Protein AF-A0A1H5H3Y5-F1 (afdb_monomer_lite)

Structure (mmCIF, N/CA/C/O backbone):
data_AF-A0A1H5H3Y5-F1
#
_entry.id   AF-A0A1H5H3Y5-F1
#
loop_
_atom_site.group_PDB
_atom_site.id
_atom_site.type_symbol
_atom_site.label_atom_id
_atom_site.label_alt_id
_atom_site.label_comp_id
_atom_site.label_asym_id
_atom_site.label_entity_id
_atom_site.label_seq_id
_atom_site.pdbx_PDB_ins_code
_atom_site.Cartn_x
_atom_site.Cartn_y
_atom_site.Cartn_z
_atom_site.occupancy
_atom_site.B_iso_or_equiv
_atom_site.auth_seq_id
_atom_site.auth_comp_id
_atom_site.auth_asym_id
_atom_site.auth_atom_id
_atom_site.pdbx_PDB_model_num
ATOM 1 N N . MET A 1 1 ? 12.126 -18.717 4.348 1.00 56.03 1 MET A N 1
ATOM 2 C CA . MET A 1 1 ? 11.174 -18.858 3.222 1.00 56.03 1 MET A CA 1
ATOM 3 C C . MET A 1 1 ? 10.920 -17.464 2.684 1.00 56.03 1 MET A C 1
ATOM 5 O O . MET A 1 1 ? 10.926 -16.547 3.489 1.00 56.03 1 MET A O 1
ATOM 9 N N . ALA A 1 2 ? 10.797 -17.280 1.370 1.00 73.50 2 ALA A N 1
ATOM 10 C CA . ALA A 1 2 ? 10.371 -15.982 0.851 1.00 73.50 2 ALA A CA 1
ATOM 11 C C . ALA A 1 2 ? 8.904 -15.765 1.233 1.00 73.50 2 ALA A C 1
ATOM 13 O O . ALA A 1 2 ? 8.105 -16.692 1.103 1.00 73.50 2 ALA A O 1
ATOM 14 N N . ASP A 1 3 ? 8.577 -14.573 1.708 1.00 90.88 3 ASP A N 1
ATOM 15 C CA . ASP A 1 3 ? 7.229 -14.171 2.087 1.00 90.88 3 ASP A CA 1
ATOM 16 C C . ASP A 1 3 ? 6.924 -12.770 1.537 1.00 90.88 3 ASP A C 1
ATOM 18 O O . ASP A 1 3 ? 7.759 -12.134 0.883 1.00 90.88 3 ASP A O 1
ATOM 22 N N . MET A 1 4 ? 5.707 -12.287 1.784 1.00 94.44 4 MET A N 1
ATOM 23 C CA . MET A 1 4 ? 5.282 -10.970 1.314 1.00 94.44 4 MET A CA 1
ATOM 24 C C . MET A 1 4 ? 6.107 -9.829 1.939 1.00 94.44 4 MET A C 1
ATOM 26 O O . MET A 1 4 ? 6.240 -8.773 1.325 1.00 94.44 4 MET A O 1
ATOM 30 N N . GLY A 1 5 ? 6.706 -10.042 3.117 1.00 94.56 5 GLY A N 1
ATOM 31 C CA . GLY A 1 5 ? 7.616 -9.090 3.757 1.00 94.56 5 GLY A CA 1
ATOM 32 C C . GLY A 1 5 ? 8.880 -8.876 2.928 1.00 94.56 5 GLY A C 1
ATOM 33 O O . GLY A 1 5 ? 9.196 -7.744 2.574 1.00 94.56 5 GLY A O 1
ATOM 34 N N . ALA A 1 6 ? 9.521 -9.962 2.491 1.00 96.44 6 ALA A N 1
ATOM 35 C CA . ALA A 1 6 ? 10.694 -9.881 1.621 1.00 96.44 6 ALA A CA 1
ATOM 36 C C . ALA A 1 6 ? 10.403 -9.132 0.306 1.00 96.44 6 ALA A C 1
ATOM 38 O O . ALA A 1 6 ? 11.254 -8.393 -0.194 1.00 96.44 6 ALA A O 1
ATOM 39 N N . PHE A 1 7 ? 9.202 -9.301 -0.263 1.00 97.56 7 PHE A N 1
ATOM 40 C CA . PHE A 1 7 ? 8.787 -8.546 -1.449 1.00 97.56 7 PHE A CA 1
ATOM 41 C C . PHE A 1 7 ? 8.637 -7.046 -1.154 1.00 97.56 7 PHE A C 1
ATOM 43 O O . PHE A 1 7 ? 9.149 -6.231 -1.924 1.00 97.56 7 PHE A O 1
ATOM 50 N N . ARG A 1 8 ? 8.005 -6.671 -0.032 1.00 97.12 8 ARG A N 1
ATOM 51 C CA . ARG A 1 8 ? 7.890 -5.265 0.406 1.00 97.12 8 ARG A CA 1
ATOM 52 C C . ARG A 1 8 ? 9.266 -4.616 0.571 1.00 97.12 8 ARG A C 1
ATOM 54 O O . ARG A 1 8 ? 9.483 -3.515 0.062 1.00 97.12 8 ARG A O 1
ATOM 61 N N . ASP A 1 9 ? 10.204 -5.310 1.208 1.00 96.88 9 ASP A N 1
ATOM 62 C CA . ASP A 1 9 ? 11.567 -4.815 1.426 1.00 96.88 9 ASP A CA 1
ATOM 63 C C . ASP A 1 9 ? 12.312 -4.607 0.104 1.00 96.88 9 ASP A C 1
ATOM 65 O O . ASP A 1 9 ? 12.922 -3.558 -0.115 1.00 96.88 9 ASP A O 1
ATOM 69 N N . ALA A 1 10 ? 12.211 -5.568 -0.820 1.00 97.88 10 ALA A N 1
ATOM 70 C CA . ALA A 1 10 ? 12.832 -5.472 -2.138 1.00 97.88 10 ALA A CA 1
ATOM 71 C C . ALA A 1 10 ? 12.275 -4.299 -2.960 1.00 97.88 10 ALA A C 1
ATOM 73 O O . ALA A 1 10 ? 13.039 -3.558 -3.579 1.00 97.88 10 ALA A O 1
ATOM 74 N N . VAL A 1 11 ? 10.955 -4.092 -2.943 1.00 97.81 11 VAL A N 1
ATOM 75 C CA . VAL A 1 11 ? 10.318 -2.949 -3.615 1.00 97.81 11 VAL A CA 1
ATOM 76 C C . VAL A 1 11 ? 10.739 -1.627 -2.970 1.00 97.81 11 VAL A C 1
ATOM 78 O O . VAL A 1 11 ? 11.021 -0.665 -3.683 1.00 97.81 11 VAL A O 1
ATOM 81 N N . THR A 1 12 ? 10.828 -1.574 -1.641 1.00 96.94 12 THR A N 1
ATOM 82 C CA . THR A 1 12 ? 11.257 -0.374 -0.906 1.00 96.94 12 THR A CA 1
ATOM 83 C C . THR A 1 12 ? 12.709 -0.019 -1.232 1.00 96.94 12 THR A C 1
ATOM 85 O O . THR A 1 12 ? 13.018 1.138 -1.523 1.00 96.94 12 THR A O 1
ATOM 88 N N . ALA A 1 13 ? 13.598 -1.015 -1.276 1.00 97.12 13 ALA A N 1
ATOM 89 C CA . ALA A 1 13 ? 14.983 -0.835 -1.701 1.00 97.12 13 ALA A CA 1
ATOM 90 C C . ALA A 1 13 ? 15.074 -0.357 -3.158 1.00 97.12 13 ALA A C 1
ATOM 92 O O . ALA A 1 13 ? 15.837 0.562 -3.459 1.00 97.12 13 ALA A O 1
ATOM 93 N N . TRP A 1 14 ? 14.258 -0.917 -4.057 1.00 97.62 14 TRP A N 1
ATOM 94 C CA . TRP A 1 14 ? 14.191 -0.473 -5.449 1.00 97.62 14 TRP A CA 1
ATOM 95 C C . TRP A 1 14 ? 13.708 0.980 -5.566 1.00 97.62 14 TRP A C 1
ATOM 97 O O . TRP A 1 14 ? 14.317 1.786 -6.270 1.00 97.62 14 TRP A O 1
ATOM 107 N N . ALA A 1 15 ? 12.678 1.367 -4.809 1.00 95.81 15 ALA A N 1
ATOM 108 C CA . ALA A 1 15 ? 12.193 2.746 -4.751 1.00 95.81 15 ALA A CA 1
ATOM 109 C C . ALA A 1 15 ? 13.241 3.733 -4.199 1.00 95.81 15 ALA A C 1
ATOM 111 O O . ALA A 1 15 ? 13.239 4.911 -4.575 1.00 95.81 15 ALA A O 1
ATOM 112 N N . ALA A 1 16 ? 14.163 3.260 -3.359 1.00 95.69 16 ALA A N 1
ATOM 113 C CA . ALA A 1 16 ? 15.308 4.023 -2.865 1.00 95.69 16 ALA A CA 1
ATOM 114 C C . ALA A 1 16 ? 16.497 4.087 -3.853 1.00 95.69 16 ALA A C 1
ATOM 116 O O . ALA A 1 16 ? 17.520 4.686 -3.531 1.00 95.69 16 ALA A O 1
ATOM 117 N N . GLY A 1 17 ? 16.370 3.511 -5.056 1.00 96.00 17 GLY A N 1
ATOM 118 C CA . GLY A 1 17 ? 17.409 3.503 -6.092 1.00 96.00 17 GLY A CA 1
ATOM 119 C C . GLY A 1 17 ? 18.240 2.217 -6.158 1.00 96.00 17 GLY A C 1
ATOM 120 O O . GLY A 1 17 ? 19.217 2.168 -6.902 1.00 96.00 17 GLY A O 1
ATOM 121 N N . GLY A 1 18 ? 17.872 1.186 -5.393 1.00 96.00 18 GLY A N 1
ATOM 122 C CA . GLY A 1 18 ? 18.462 -0.149 -5.483 1.00 96.00 18 GLY A CA 1
ATOM 123 C C . GLY A 1 18 ? 18.037 -0.930 -6.740 1.00 96.00 18 GLY A C 1
ATOM 124 O O . GLY A 1 18 ? 17.254 -0.429 -7.550 1.00 96.00 18 GLY A O 1
ATOM 125 N N . PRO A 1 19 ? 18.536 -2.167 -6.917 1.00 95.69 19 PRO A N 1
ATOM 126 C CA . PRO A 1 19 ? 18.175 -3.021 -8.050 1.00 95.69 19 PRO A CA 1
ATOM 127 C C . PRO A 1 19 ? 16.712 -3.485 -7.976 1.00 95.69 19 PRO A C 1
ATOM 129 O O . PRO A 1 19 ? 16.183 -3.736 -6.892 1.00 95.69 19 PRO A O 1
ATOM 132 N N . GLY A 1 20 ? 16.067 -3.630 -9.135 1.00 95.81 20 GLY A N 1
ATOM 133 C CA . GLY A 1 20 ? 14.668 -4.066 -9.241 1.00 95.81 20 GLY A CA 1
ATOM 134 C C . GLY A 1 20 ? 14.496 -5.576 -9.418 1.00 95.81 20 GLY A C 1
ATOM 135 O O . GLY A 1 20 ? 13.403 -6.106 -9.224 1.00 95.81 20 GLY A O 1
ATOM 136 N N . GLU A 1 21 ? 15.568 -6.282 -9.776 1.00 97.75 21 GLU A N 1
ATOM 137 C CA . GLU A 1 21 ? 15.599 -7.725 -10.013 1.00 97.75 21 GLU A CA 1
ATOM 138 C C . GLU A 1 21 ? 15.090 -8.535 -8.808 1.00 97.75 21 GLU A C 1
ATOM 140 O O . GLU A 1 21 ? 14.213 -9.376 -9.011 1.00 97.75 21 GLU A O 1
ATOM 145 N N . PRO A 1 22 ? 15.491 -8.249 -7.549 1.00 97.81 22 PRO A N 1
ATOM 146 C CA . PRO A 1 22 ? 14.965 -8.987 -6.401 1.00 97.81 22 PRO A CA 1
ATOM 147 C C . PRO A 1 22 ? 13.441 -8.874 -6.267 1.00 97.81 22 PRO A C 1
ATOM 149 O O . PRO A 1 22 ? 12.774 -9.860 -5.952 1.00 97.81 22 PRO A O 1
ATOM 152 N N . ALA A 1 23 ? 12.877 -7.691 -6.539 1.00 97.31 23 ALA A N 1
ATOM 153 C CA . ALA A 1 23 ? 11.434 -7.474 -6.497 1.00 97.31 23 ALA A CA 1
ATOM 154 C C . ALA A 1 23 ? 10.719 -8.239 -7.622 1.00 97.31 23 ALA A C 1
ATOM 156 O O . ALA A 1 23 ? 9.686 -8.854 -7.365 1.00 97.31 23 ALA A O 1
ATOM 157 N N . ARG A 1 24 ? 11.285 -8.266 -8.839 1.00 97.62 24 ARG A N 1
ATOM 158 C CA . ARG A 1 24 ? 10.763 -9.057 -9.972 1.00 97.62 24 ARG A CA 1
ATOM 159 C C . ARG A 1 24 ? 10.727 -10.550 -9.647 1.00 97.62 24 ARG A C 1
ATOM 161 O O . ARG A 1 24 ? 9.686 -11.189 -9.803 1.00 97.62 24 ARG A O 1
ATOM 168 N N . ASP A 1 25 ? 11.827 -11.085 -9.127 1.00 97.75 25 ASP A N 1
ATOM 169 C CA . ASP A 1 25 ? 11.942 -12.505 -8.783 1.00 97.75 25 ASP A CA 1
ATOM 170 C C . ASP A 1 25 ? 10.992 -12.905 -7.652 1.00 97.75 25 ASP A C 1
ATOM 172 O O . ASP A 1 25 ? 10.436 -14.006 -7.645 1.00 97.75 25 ASP A O 1
ATOM 176 N N . LEU A 1 26 ? 10.822 -12.034 -6.656 1.00 98.12 26 LEU A N 1
ATOM 177 C CA . LEU A 1 26 ? 9.885 -12.256 -5.557 1.00 98.12 26 LEU A CA 1
ATOM 178 C C . LEU A 1 26 ? 8.432 -12.163 -6.028 1.00 98.12 26 LEU A C 1
ATOM 180 O O . LEU A 1 26 ? 7.642 -13.027 -5.654 1.00 98.12 26 LEU A O 1
ATOM 184 N N . ALA A 1 27 ? 8.094 -11.191 -6.881 1.00 97.38 27 ALA A N 1
ATOM 185 C CA . ALA A 1 27 ? 6.753 -11.060 -7.446 1.00 97.38 27 ALA A CA 1
ATOM 186 C C . ALA A 1 27 ? 6.327 -12.337 -8.183 1.00 97.38 27 ALA A C 1
ATOM 188 O O . ALA A 1 27 ? 5.229 -12.842 -7.951 1.00 97.38 27 ALA A O 1
ATOM 189 N N . ALA A 1 28 ? 7.221 -12.903 -9.003 1.00 96.38 28 ALA A N 1
ATOM 190 C CA . ALA A 1 28 ? 6.962 -14.144 -9.726 1.00 96.38 28 ALA A CA 1
ATOM 191 C C . ALA A 1 28 ? 6.829 -15.354 -8.785 1.00 96.38 28 ALA A C 1
ATOM 193 O O . ALA A 1 28 ? 5.866 -16.113 -8.882 1.00 96.38 28 ALA A O 1
ATOM 194 N N . ARG A 1 29 ? 7.764 -15.526 -7.840 1.00 96.88 29 ARG A N 1
ATOM 195 C CA . ARG A 1 29 ? 7.768 -16.677 -6.915 1.00 96.88 29 ARG A CA 1
ATOM 196 C C . ARG A 1 29 ? 6.581 -16.698 -5.958 1.00 96.88 29 ARG A C 1
ATOM 198 O O . ARG A 1 29 ? 6.140 -17.778 -5.579 1.00 96.88 29 ARG A O 1
ATOM 205 N N . LEU A 1 30 ? 6.100 -15.528 -5.551 1.00 96.25 30 LEU A N 1
ATOM 206 C CA . LEU A 1 30 ? 4.968 -15.379 -4.636 1.00 96.25 30 LEU A CA 1
ATOM 207 C C . LEU A 1 30 ? 3.631 -15.221 -5.374 1.00 96.25 30 LEU A C 1
ATOM 209 O O . LEU A 1 30 ? 2.609 -15.036 -4.720 1.00 96.25 30 LEU A O 1
ATOM 213 N N . ALA A 1 31 ? 3.633 -15.276 -6.713 1.00 95.88 31 ALA A N 1
ATOM 214 C CA . ALA A 1 31 ? 2.459 -15.040 -7.553 1.00 95.88 31 ALA A CA 1
ATOM 215 C C . ALA A 1 31 ? 1.713 -13.742 -7.179 1.00 95.88 31 ALA A C 1
ATOM 217 O O . ALA A 1 31 ? 0.483 -13.714 -7.075 1.00 95.88 31 ALA A O 1
ATOM 218 N N . VAL A 1 32 ? 2.467 -12.659 -6.952 1.00 96.94 32 VAL A N 1
ATOM 219 C CA . VAL A 1 32 ? 1.888 -11.354 -6.616 1.00 96.94 32 VAL A CA 1
ATOM 220 C C . VAL A 1 32 ? 1.060 -10.880 -7.802 1.00 96.94 32 VAL A C 1
ATOM 222 O O . VAL A 1 32 ? 1.5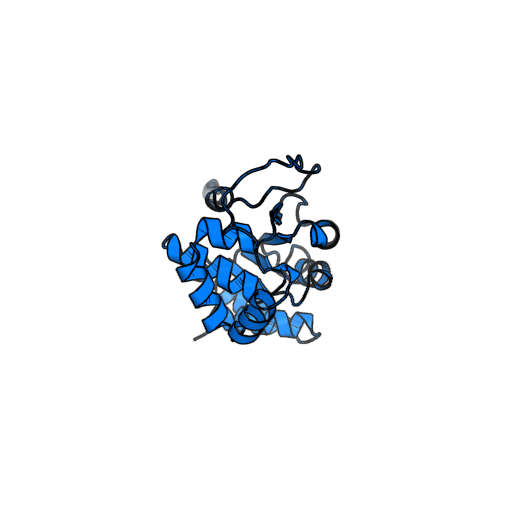68 -10.746 -8.911 1.00 96.94 32 VAL A O 1
ATOM 225 N N . ARG A 1 33 ? -0.224 -10.622 -7.560 1.00 95.06 33 ARG A N 1
ATOM 226 C CA . ARG A 1 33 ? -1.180 -10.189 -8.589 1.00 95.06 33 ARG A CA 1
ATOM 227 C C . ARG A 1 33 ? -1.631 -8.745 -8.415 1.00 95.06 33 ARG A C 1
ATOM 229 O O . ARG A 1 33 ? -2.066 -8.117 -9.377 1.00 95.06 33 ARG A O 1
ATOM 236 N N . ALA A 1 34 ? -1.582 -8.234 -7.186 1.00 94.75 34 ALA A N 1
ATOM 237 C CA . ALA A 1 34 ? -2.032 -6.888 -6.877 1.00 94.75 34 ALA A CA 1
ATOM 238 C C . ALA A 1 34 ? -1.240 -6.261 -5.730 1.00 94.75 34 ALA A C 1
ATOM 240 O O . ALA A 1 34 ? -0.793 -6.963 -4.820 1.00 94.75 34 ALA A O 1
ATOM 241 N N . VAL A 1 35 ? -1.131 -4.933 -5.754 1.00 95.94 35 VAL A N 1
ATOM 242 C CA . VAL A 1 35 ? -0.544 -4.140 -4.671 1.00 95.94 35 VAL A CA 1
ATOM 243 C C . VAL A 1 35 ? -1.532 -3.073 -4.202 1.00 95.94 35 VAL A C 1
ATOM 245 O O . VAL A 1 35 ? -2.087 -2.335 -5.016 1.00 95.94 35 VAL A O 1
ATOM 248 N N . VAL A 1 36 ? -1.737 -2.993 -2.888 1.00 95.19 36 VAL A N 1
ATOM 249 C CA . VAL A 1 36 ? -2.471 -1.922 -2.206 1.00 95.19 36 VAL A CA 1
ATOM 250 C C . VAL A 1 36 ? -1.446 -0.926 -1.671 1.00 95.19 36 VAL A C 1
ATOM 252 O O . VAL A 1 36 ? -0.697 -1.255 -0.753 1.00 95.19 36 VAL A O 1
ATOM 255 N N . LEU A 1 37 ? -1.390 0.268 -2.256 1.00 95.50 37 LEU A N 1
ATOM 256 C CA . LEU A 1 37 ? -0.495 1.343 -1.830 1.00 95.50 37 LEU A CA 1
ATOM 257 C C . LEU A 1 37 ? -1.140 2.134 -0.692 1.00 95.50 37 LEU A C 1
ATOM 259 O O . LEU A 1 37 ? -2.251 2.642 -0.856 1.00 95.50 37 LEU A O 1
ATOM 263 N N . LEU A 1 38 ? -0.438 2.224 0.434 1.00 92.69 38 LEU A N 1
ATOM 264 C CA . LEU A 1 38 ? -0.876 2.922 1.641 1.00 92.69 38 LEU A CA 1
ATOM 265 C C . LEU A 1 38 ? 0.191 3.910 2.093 1.00 92.69 38 LEU A C 1
ATOM 267 O O . LEU A 1 38 ? 1.376 3.660 1.876 1.00 92.69 38 LEU A O 1
ATOM 271 N N . GLU A 1 39 ? -0.197 5.013 2.730 1.00 90.38 39 GLU A N 1
ATOM 272 C CA . GLU A 1 39 ? 0.748 6.065 3.099 1.00 90.38 39 GLU A CA 1
ATOM 273 C C . GLU A 1 39 ? 1.817 5.559 4.072 1.00 90.38 39 GLU A C 1
ATOM 275 O O . GLU A 1 39 ? 3.019 5.767 3.840 1.00 90.38 39 GLU A O 1
ATOM 280 N N . GLY A 1 40 ? 1.382 4.866 5.125 1.00 87.56 40 GLY A N 1
ATOM 281 C CA . GLY A 1 40 ? 2.240 4.484 6.236 1.00 87.56 40 GLY A CA 1
ATOM 282 C C . GLY A 1 40 ? 1.986 3.085 6.806 1.00 87.56 40 GLY A C 1
ATOM 283 O O . GLY A 1 40 ? 1.050 2.384 6.424 1.00 87.56 40 GLY A O 1
ATOM 284 N N . PRO A 1 41 ? 2.844 2.649 7.748 1.00 85.62 41 PRO A N 1
ATOM 285 C CA . PRO A 1 41 ? 2.736 1.337 8.387 1.00 85.62 41 PRO A CA 1
ATOM 286 C C . PRO A 1 41 ? 1.491 1.193 9.278 1.00 85.62 41 PRO A C 1
ATOM 288 O O . PRO A 1 41 ? 1.012 0.075 9.462 1.00 85.62 41 PRO A O 1
ATOM 291 N N . SER A 1 42 ? 0.948 2.301 9.800 1.00 78.88 42 SER A N 1
ATOM 292 C CA . SER A 1 42 ? -0.318 2.299 10.550 1.00 78.88 42 SER A CA 1
ATOM 293 C C . SER A 1 42 ? -1.467 1.785 9.677 1.00 78.88 42 SER A C 1
ATOM 295 O O . SER A 1 42 ? -2.149 0.828 10.043 1.00 78.88 42 SER A O 1
ATOM 297 N N . ASP A 1 43 ? -1.601 2.330 8.468 1.00 83.12 43 ASP A N 1
ATOM 298 C CA . ASP A 1 43 ? -2.621 1.938 7.493 1.00 83.12 43 ASP A CA 1
ATOM 299 C C . ASP A 1 43 ? -2.497 0.458 7.118 1.00 83.12 43 ASP A C 1
ATOM 301 O O . ASP A 1 43 ? -3.499 -0.249 7.015 1.00 83.12 43 ASP A O 1
ATOM 305 N N . VAL A 1 44 ? -1.261 -0.030 6.941 1.00 87.38 44 VAL A N 1
ATOM 306 C CA . VAL A 1 44 ? -0.975 -1.445 6.646 1.00 87.38 44 VAL A CA 1
ATOM 307 C C . VAL A 1 44 ? -1.505 -2.331 7.761 1.00 87.38 44 VAL A C 1
ATOM 309 O O . VAL A 1 44 ? -2.250 -3.268 7.490 1.00 87.38 44 VAL A O 1
ATOM 312 N N . ALA A 1 45 ? -1.173 -2.006 9.012 1.00 83.06 45 ALA A N 1
ATOM 313 C CA . ALA A 1 45 ? -1.640 -2.757 10.173 1.00 83.06 45 ALA A CA 1
ATOM 314 C C . ALA A 1 45 ? -3.169 -2.796 10.239 1.00 83.06 45 ALA A C 1
ATOM 316 O O . ALA A 1 45 ? -3.767 -3.804 10.616 1.00 83.06 45 ALA A O 1
ATOM 317 N N . ALA A 1 46 ? -3.802 -1.697 9.850 1.00 78.50 46 ALA A N 1
ATOM 318 C CA . ALA A 1 46 ? -5.236 -1.555 9.880 1.00 78.50 46 ALA A CA 1
ATOM 319 C C . ALA A 1 46 ? -5.940 -2.359 8.775 1.00 78.50 46 ALA A C 1
ATOM 321 O O . ALA A 1 46 ? -6.931 -3.043 9.040 1.00 78.50 46 ALA A O 1
ATOM 322 N N . VAL A 1 47 ? -5.398 -2.340 7.553 1.00 82.50 47 VAL A N 1
ATOM 323 C CA . VAL A 1 47 ? -5.871 -3.171 6.436 1.00 82.50 47 VAL A CA 1
ATOM 324 C C . VAL A 1 47 ? -5.657 -4.657 6.728 1.00 82.50 47 VAL A C 1
ATOM 326 O O . VAL A 1 47 ? -6.576 -5.448 6.510 1.00 82.50 47 VAL A O 1
ATOM 329 N N . ASP A 1 48 ? -4.497 -5.034 7.270 1.00 84.56 48 ASP A N 1
ATOM 330 C CA . ASP A 1 48 ? -4.191 -6.420 7.636 1.00 84.56 48 ASP A CA 1
ATOM 331 C C . ASP A 1 48 ? -5.155 -6.919 8.732 1.00 84.56 48 ASP A C 1
ATOM 333 O O . ASP A 1 48 ? -5.764 -7.980 8.586 1.00 84.56 48 ASP A O 1
ATOM 337 N N . ALA A 1 49 ? -5.408 -6.118 9.774 1.00 80.12 49 ALA A N 1
ATOM 338 C CA . ALA A 1 49 ? -6.374 -6.458 10.821 1.00 80.12 49 ALA A CA 1
ATOM 339 C C . ALA A 1 49 ? -7.813 -6.577 10.297 1.00 80.12 49 ALA A C 1
ATOM 341 O O . ALA A 1 49 ? -8.585 -7.421 10.759 1.00 80.12 49 ALA A O 1
ATOM 342 N N . LEU A 1 50 ? -8.190 -5.742 9.327 1.00 80.81 50 LEU A N 1
ATOM 343 C CA . LEU A 1 50 ? -9.502 -5.797 8.690 1.00 80.81 50 LEU A CA 1
ATOM 344 C C . LEU A 1 50 ? -9.669 -7.035 7.803 1.00 80.81 50 LEU A C 1
ATOM 346 O O . LEU A 1 50 ? -10.771 -7.586 7.723 1.00 80.81 50 LEU A O 1
ATOM 350 N N . ALA A 1 51 ? -8.606 -7.469 7.130 1.00 83.06 51 ALA A N 1
ATOM 351 C CA . ALA A 1 51 ? -8.602 -8.708 6.364 1.00 83.06 51 ALA A CA 1
ATOM 352 C C . ALA A 1 51 ? -8.692 -9.930 7.289 1.00 83.06 51 ALA A C 1
ATOM 354 O O . ALA A 1 51 ? -9.553 -10.788 7.077 1.00 83.06 51 ALA A O 1
ATOM 355 N N . GLU A 1 52 ? -7.897 -9.953 8.361 1.00 83.88 52 GLU A N 1
ATOM 356 C CA . GLU A 1 52 ? -7.919 -11.003 9.383 1.00 83.88 52 GLU A CA 1
ATOM 357 C C . GLU A 1 52 ? -9.299 -11.116 10.043 1.00 83.88 52 GLU A C 1
ATOM 359 O O . GLU A 1 52 ? -9.873 -12.202 10.104 1.00 83.88 52 GLU A O 1
ATOM 364 N N . GLY A 1 53 ? -9.900 -9.988 10.442 1.00 78.94 53 GLY A N 1
ATOM 365 C CA . GLY A 1 53 ? -11.254 -9.947 11.006 1.00 78.94 53 GLY A CA 1
ATOM 366 C C . GLY A 1 53 ? -12.344 -10.444 10.046 1.00 78.94 53 GLY A C 1
ATOM 367 O O . GLY A 1 53 ? -13.458 -10.746 10.471 1.00 78.94 53 GLY A O 1
ATOM 368 N N . ARG A 1 54 ? -12.029 -10.561 8.751 1.00 83.00 54 ARG A N 1
ATOM 369 C CA . ARG A 1 54 ? -12.891 -11.144 7.713 1.00 83.00 54 ARG A CA 1
ATOM 370 C C . ARG A 1 54 ? -12.465 -12.546 7.278 1.00 83.00 54 ARG A C 1
ATOM 372 O O . ARG A 1 54 ? -13.035 -13.066 6.322 1.00 83.00 54 ARG A O 1
ATOM 379 N N . GLY A 1 55 ? -11.486 -13.147 7.954 1.00 86.44 55 GLY A N 1
ATOM 380 C CA . GLY A 1 55 ? -10.964 -14.473 7.634 1.00 86.44 55 GLY A CA 1
ATOM 381 C C . GLY A 1 55 ? -10.245 -14.536 6.286 1.00 86.44 55 GLY A C 1
ATOM 382 O O . GLY A 1 55 ? -10.276 -15.577 5.633 1.00 86.44 55 GLY A O 1
ATOM 383 N N . ARG A 1 56 ? -9.647 -13.427 5.833 1.00 88.75 56 ARG A N 1
ATOM 384 C CA . ARG A 1 56 ? -8.900 -13.361 4.573 1.00 88.75 56 ARG A CA 1
ATOM 385 C C . ARG A 1 56 ? -7.403 -13.337 4.826 1.00 88.75 56 ARG A C 1
ATOM 387 O O . ARG A 1 56 ? -6.920 -12.532 5.615 1.00 88.75 56 ARG A O 1
ATOM 394 N N . ASP A 1 57 ? -6.683 -14.161 4.075 1.00 91.50 57 ASP A N 1
ATOM 395 C CA . ASP A 1 57 ? -5.226 -14.136 4.000 1.00 91.50 57 ASP A CA 1
ATOM 396 C C . ASP A 1 57 ? -4.810 -13.452 2.693 1.00 91.50 57 ASP A C 1
ATOM 398 O O . ASP A 1 57 ? -4.796 -14.057 1.619 1.00 91.50 57 ASP A O 1
ATOM 402 N N . LEU A 1 58 ? -4.487 -12.160 2.781 1.00 91.69 58 LEU A N 1
ATOM 403 C CA . LEU A 1 58 ? -4.097 -11.364 1.617 1.00 91.69 58 LEU A CA 1
ATOM 404 C C . LEU A 1 58 ? -2.821 -11.895 0.952 1.00 91.69 58 LEU A C 1
ATOM 406 O O . LEU A 1 58 ? -2.706 -11.832 -0.272 1.00 91.69 58 LEU A O 1
ATOM 410 N N . ALA A 1 59 ? -1.887 -12.449 1.729 1.00 92.88 59 ALA A N 1
ATOM 411 C CA . ALA A 1 59 ? -0.640 -12.975 1.195 1.00 92.88 59 ALA A CA 1
ATOM 412 C C . ALA A 1 59 ? -0.876 -14.269 0.406 1.00 92.88 59 ALA A C 1
ATOM 414 O O . ALA A 1 59 ? -0.373 -14.390 -0.710 1.00 92.88 59 ALA A O 1
ATOM 415 N N . ALA A 1 60 ? -1.696 -15.189 0.927 1.00 92.38 60 ALA A N 1
ATOM 416 C CA . ALA A 1 60 ? -2.127 -16.384 0.192 1.00 92.38 60 ALA A CA 1
ATOM 417 C C . ALA A 1 60 ? -2.962 -16.035 -1.051 1.00 92.38 60 ALA A C 1
ATOM 419 O O . ALA A 1 60 ? -2.972 -16.761 -2.044 1.00 92.38 60 ALA A O 1
ATOM 420 N N . GLU A 1 61 ? -3.636 -14.889 -1.022 1.00 92.56 61 GLU A N 1
ATOM 421 C CA . GLU A 1 61 ? -4.308 -14.307 -2.171 1.00 92.56 61 GLU A CA 1
ATOM 422 C C . GLU A 1 61 ? -3.354 -13.566 -3.137 1.00 92.56 61 GLU A C 1
ATOM 424 O O . GLU A 1 61 ? -3.810 -13.022 -4.137 1.00 92.56 61 GLU A O 1
ATOM 429 N N . GLY A 1 62 ? -2.042 -13.505 -2.903 1.00 93.38 62 GLY A N 1
ATOM 430 C CA . GLY A 1 62 ? -1.108 -12.786 -3.784 1.00 93.38 62 GLY A CA 1
ATOM 431 C C . GLY A 1 62 ? -1.326 -11.264 -3.807 1.00 93.38 62 GLY A C 1
ATOM 432 O O . GLY A 1 62 ? -1.003 -10.599 -4.796 1.00 93.38 62 GLY A O 1
ATOM 433 N N . ILE A 1 63 ? -1.915 -10.706 -2.747 1.00 95.69 63 ILE A N 1
ATOM 434 C CA . ILE A 1 63 ? -2.140 -9.271 -2.561 1.00 95.69 63 ILE A CA 1
ATOM 435 C C . ILE A 1 63 ? -1.063 -8.731 -1.617 1.00 95.69 63 ILE A C 1
ATOM 437 O O . ILE A 1 63 ? -0.979 -9.118 -0.453 1.00 95.69 63 ILE A O 1
ATOM 441 N N . CYS A 1 64 ? -0.257 -7.795 -2.110 1.00 96.44 64 CYS A N 1
ATOM 442 C CA . CYS A 1 64 ? 0.730 -7.094 -1.299 1.00 96.44 64 CYS A CA 1
ATOM 443 C C . CYS A 1 64 ? 0.150 -5.776 -0.775 1.00 96.44 64 CYS A C 1
ATOM 445 O O . CYS A 1 64 ? -0.147 -4.874 -1.550 1.00 96.44 64 CYS A O 1
ATOM 447 N N . VAL A 1 65 ? 0.014 -5.636 0.541 1.00 95.25 65 VAL A N 1
ATOM 448 C CA . VAL A 1 65 ? -0.264 -4.340 1.183 1.00 95.25 65 VAL A CA 1
ATOM 449 C C . VAL A 1 65 ? 1.066 -3.633 1.446 1.00 95.25 65 VAL A C 1
ATOM 451 O O . VAL A 1 65 ? 1.908 -4.206 2.128 1.00 95.25 65 VAL A O 1
ATOM 454 N N . LEU A 1 66 ? 1.302 -2.448 0.882 1.00 96.12 66 LEU A N 1
ATOM 455 C CA . LEU A 1 66 ? 2.625 -1.815 0.844 1.00 96.12 66 LEU A CA 1
ATOM 456 C C . LEU A 1 66 ? 2.580 -0.369 1.373 1.00 96.12 66 LEU A C 1
ATOM 458 O O . LEU A 1 66 ? 1.924 0.469 0.745 1.00 96.12 66 LEU A O 1
ATOM 462 N N . PRO A 1 67 ? 3.307 -0.044 2.462 1.00 95.12 67 PRO A N 1
ATOM 463 C CA . PRO A 1 67 ? 3.495 1.339 2.883 1.00 95.12 67 PRO A CA 1
ATOM 464 C C . PRO A 1 67 ? 4.489 2.043 1.950 1.00 95.12 67 PRO A C 1
ATOM 466 O O . PRO A 1 67 ? 5.552 1.500 1.651 1.00 95.12 67 PRO A O 1
ATOM 469 N N . ILE A 1 68 ? 4.172 3.260 1.505 1.00 95.00 68 ILE A N 1
ATOM 470 C CA . ILE A 1 68 ? 5.000 4.007 0.537 1.00 95.00 68 ILE A CA 1
ATOM 471 C C . ILE A 1 68 ? 5.858 5.114 1.166 1.00 95.00 68 ILE A C 1
ATOM 473 O O . ILE A 1 68 ? 6.656 5.742 0.464 1.00 95.00 68 ILE A O 1
ATOM 477 N N . GLY A 1 69 ? 5.719 5.350 2.473 1.00 90.81 69 GLY A N 1
ATOM 478 C CA . GLY A 1 69 ? 6.499 6.346 3.210 1.00 90.81 69 GLY A CA 1
ATOM 479 C C . GLY A 1 69 ? 6.071 7.779 2.897 1.00 90.81 69 GLY A C 1
ATOM 480 O O . GLY A 1 69 ? 6.923 8.631 2.637 1.00 90.81 69 GLY A O 1
ATOM 481 N N . GLY A 1 70 ? 4.760 8.030 2.873 1.00 89.31 70 GLY A N 1
ATOM 482 C CA . GLY A 1 70 ? 4.175 9.340 2.580 1.00 89.31 70 GLY A CA 1
ATOM 483 C C . GLY A 1 70 ? 3.549 9.426 1.186 1.00 89.31 70 GLY A C 1
ATOM 484 O O . GLY A 1 70 ? 4.118 8.952 0.196 1.00 89.31 70 GLY A O 1
ATOM 485 N N . ALA A 1 71 ? 2.403 10.101 1.074 1.00 89.06 71 ALA A N 1
ATOM 486 C CA . ALA A 1 71 ? 1.638 10.171 -0.175 1.00 89.06 71 ALA A CA 1
ATOM 487 C C . ALA A 1 71 ? 2.402 10.773 -1.365 1.00 89.06 71 ALA A C 1
ATOM 489 O O . ALA A 1 71 ? 2.168 10.397 -2.513 1.00 89.06 71 ALA A O 1
ATOM 490 N N . MET A 1 72 ? 3.378 11.649 -1.116 1.00 91.50 72 MET A N 1
ATOM 491 C CA . MET A 1 72 ? 4.234 12.216 -2.168 1.00 91.50 72 MET A CA 1
ATOM 492 C C . MET A 1 72 ? 5.034 11.152 -2.938 1.00 91.50 72 MET A C 1
ATOM 494 O O . MET A 1 72 ? 5.433 11.384 -4.080 1.00 91.50 72 MET A O 1
ATOM 498 N N . SER A 1 73 ? 5.261 9.975 -2.346 1.00 94.38 73 SER A N 1
ATOM 499 C CA . SER A 1 73 ? 5.985 8.874 -2.986 1.00 94.38 73 SER A CA 1
ATOM 500 C C . SER A 1 73 ? 5.134 8.061 -3.964 1.00 94.38 73 SER A C 1
ATOM 502 O O . SER A 1 73 ? 5.700 7.274 -4.724 1.00 94.38 73 SER A O 1
ATOM 504 N N . VA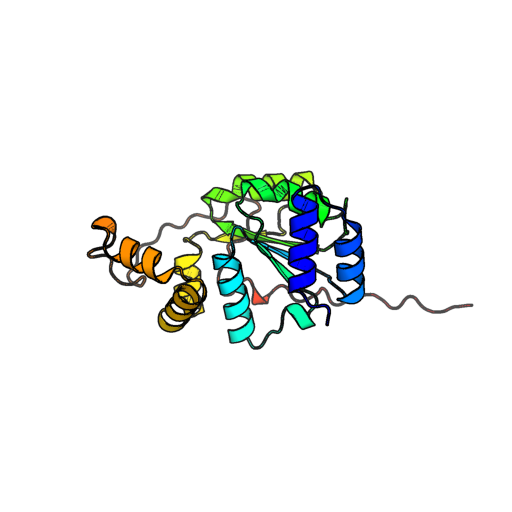L A 1 74 ? 3.809 8.244 -4.002 1.00 94.75 74 VAL A N 1
ATOM 505 C CA . VAL A 1 74 ? 2.888 7.351 -4.731 1.00 94.75 74 VAL A CA 1
ATOM 506 C C . VAL A 1 74 ? 3.235 7.222 -6.212 1.00 94.75 74 VAL A C 1
ATOM 508 O O . VAL A 1 74 ? 3.323 6.108 -6.718 1.00 94.75 74 VAL A O 1
ATOM 511 N N . GLY A 1 75 ? 3.553 8.331 -6.890 1.00 94.50 75 GLY A N 1
ATOM 512 C CA . GLY A 1 75 ? 3.888 8.329 -8.320 1.00 94.50 75 GLY A CA 1
ATOM 513 C C . GLY A 1 75 ? 5.138 7.514 -8.667 1.00 94.50 75 GLY A C 1
ATOM 514 O O . GLY A 1 75 ? 5.262 6.977 -9.766 1.00 94.50 75 GLY A O 1
ATOM 515 N N . ARG A 1 76 ? 6.075 7.386 -7.723 1.00 95.94 76 ARG A N 1
ATOM 516 C CA . ARG A 1 76 ? 7.243 6.518 -7.891 1.00 95.94 76 ARG A CA 1
ATOM 517 C C . ARG A 1 76 ? 6.834 5.052 -7.805 1.00 95.94 76 ARG A C 1
ATOM 519 O O . ARG A 1 76 ? 7.181 4.288 -8.698 1.00 95.94 76 ARG A O 1
ATOM 526 N N . TYR A 1 77 ? 6.075 4.667 -6.782 1.00 96.69 77 TYR A N 1
ATOM 527 C CA . TYR A 1 77 ? 5.638 3.279 -6.616 1.00 96.69 77 TYR A CA 1
ATOM 528 C C . TYR A 1 77 ? 4.703 2.827 -7.742 1.00 96.69 77 TYR A C 1
ATOM 530 O O . TYR A 1 77 ? 4.871 1.721 -8.253 1.00 96.69 77 TYR A O 1
ATOM 538 N N . THR A 1 78 ? 3.786 3.682 -8.202 1.00 95.12 78 THR A N 1
ATOM 539 C CA . THR A 1 78 ? 2.898 3.346 -9.325 1.00 95.12 78 THR A CA 1
ATOM 540 C C . THR A 1 78 ? 3.670 3.100 -10.619 1.00 95.12 78 THR A C 1
ATOM 542 O O . THR A 1 78 ? 3.325 2.190 -11.366 1.00 95.12 78 THR A O 1
ATOM 545 N N . ARG A 1 79 ? 4.764 3.831 -10.868 1.00 95.12 79 ARG A N 1
ATOM 546 C CA . ARG A 1 79 ? 5.639 3.596 -12.028 1.00 95.12 79 ARG A CA 1
ATOM 547 C C . ARG A 1 79 ? 6.408 2.276 -11.939 1.00 95.12 79 ARG A C 1
ATOM 549 O O . ARG A 1 79 ? 6.554 1.594 -12.947 1.00 95.12 79 ARG A O 1
ATOM 556 N N . LEU A 1 80 ? 6.921 1.937 -10.755 1.00 96.31 80 LEU A N 1
ATOM 557 C CA . LEU A 1 80 ? 7.709 0.716 -10.544 1.00 96.31 80 LEU A CA 1
ATOM 558 C C . LEU A 1 80 ? 6.846 -0.547 -10.577 1.00 96.31 80 LEU A C 1
ATOM 560 O O . LEU A 1 80 ? 7.286 -1.583 -11.065 1.00 96.31 80 LEU A O 1
ATOM 564 N N . LEU A 1 81 ? 5.627 -0.469 -10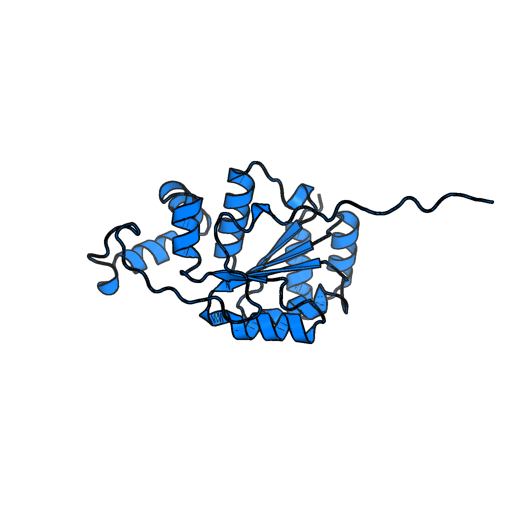.047 1.00 96.25 81 LEU A N 1
ATOM 565 C CA . LEU A 1 81 ? 4.768 -1.634 -9.847 1.00 96.25 81 LEU A CA 1
ATOM 566 C C . LEU A 1 81 ? 3.689 -1.776 -10.922 1.00 96.25 81 LEU A C 1
ATOM 568 O O . LEU A 1 81 ? 3.254 -2.890 -11.182 1.00 96.25 81 LEU A O 1
ATOM 572 N N 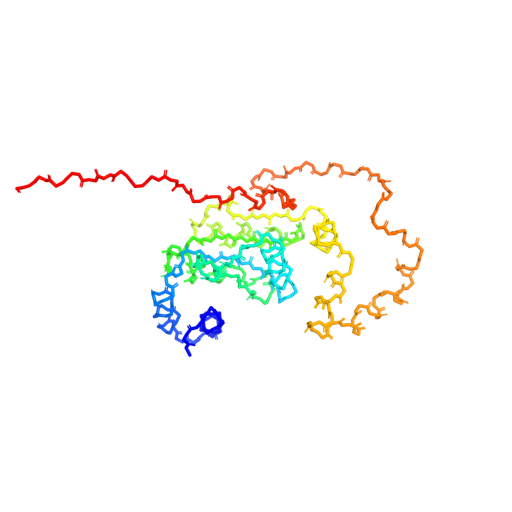. GLY A 1 82 ? 3.267 -0.674 -11.540 1.00 92.94 82 GLY A N 1
ATOM 573 C CA . GLY A 1 82 ? 2.211 -0.649 -12.550 1.00 92.94 82 GLY A CA 1
ATOM 574 C C . GLY A 1 82 ? 2.691 -1.038 -13.955 1.00 92.94 82 GLY A C 1
ATOM 575 O O . GLY A 1 82 ? 3.760 -1.641 -14.093 1.00 92.94 82 GLY A O 1
ATOM 576 N N . PRO A 1 83 ? 1.940 -0.660 -15.008 1.00 90.44 83 PRO A N 1
ATOM 577 C CA . PRO A 1 83 ? 2.146 -1.140 -16.381 1.00 90.44 83 PRO A CA 1
ATOM 578 C C . PRO A 1 83 ? 3.553 -0.933 -16.953 1.00 90.44 83 PRO A C 1
ATOM 580 O O . PRO A 1 83 ? 4.043 -1.738 -17.737 1.00 90.44 83 PRO A O 1
ATOM 583 N N . SER A 1 84 ? 4.240 0.144 -16.564 1.00 89.50 84 SER A N 1
ATOM 584 C CA . SER A 1 84 ? 5.608 0.419 -17.029 1.00 89.50 84 SER A CA 1
ATOM 585 C C . SER A 1 84 ? 6.696 -0.382 -16.299 1.00 89.50 84 SER A C 1
ATOM 587 O O . SER A 1 84 ? 7.867 -0.286 -16.664 1.00 89.50 84 SER A O 1
ATOM 589 N N . GLY A 1 85 ? 6.341 -1.120 -15.246 1.00 93.69 85 GLY A N 1
ATOM 590 C CA . GLY A 1 85 ? 7.278 -1.732 -14.311 1.00 93.69 85 GLY A CA 1
ATOM 591 C C . GLY A 1 85 ? 7.087 -3.239 -14.157 1.00 93.69 85 GLY A C 1
ATOM 592 O O . GLY A 1 85 ? 7.666 -4.015 -14.923 1.00 93.69 85 GLY A O 1
ATOM 593 N N . LEU A 1 86 ? 6.360 -3.653 -13.115 1.00 95.06 86 LEU A N 1
ATOM 594 C CA . LEU A 1 86 ? 6.008 -5.059 -12.861 1.00 95.06 86 LEU A CA 1
ATOM 595 C C . LEU A 1 86 ? 4.671 -5.481 -13.486 1.00 95.06 86 LEU A C 1
ATOM 597 O O . LEU A 1 86 ? 4.355 -6.664 -13.437 1.00 95.06 86 LEU A O 1
ATOM 601 N N . ASP A 1 87 ? 3.908 -4.539 -14.044 1.00 94.12 87 ASP A N 1
ATOM 602 C CA . ASP A 1 87 ? 2.571 -4.768 -14.607 1.00 94.12 87 ASP A CA 1
ATOM 603 C C . ASP A 1 87 ? 1.594 -5.427 -13.614 1.00 94.12 87 ASP A C 1
ATOM 605 O O . ASP A 1 87 ? 0.772 -6.278 -13.947 1.00 94.12 87 ASP A O 1
ATOM 609 N N . LEU A 1 88 ? 1.700 -5.039 -12.340 1.00 93.75 88 LEU A N 1
ATOM 610 C CA . LEU A 1 88 ? 0.791 -5.486 -11.292 1.00 93.75 88 LEU A CA 1
ATOM 611 C C . LEU A 1 88 ? -0.454 -4.609 -11.262 1.00 93.75 88 LEU A C 1
ATOM 613 O O . LEU A 1 88 ? -0.402 -3.395 -11.479 1.00 93.75 88 LEU A O 1
ATOM 617 N N . ARG A 1 89 ? -1.581 -5.210 -10.872 1.00 92.38 89 ARG A N 1
ATOM 618 C CA . ARG A 1 89 ? -2.784 -4.439 -10.572 1.00 92.38 89 ARG A CA 1
ATOM 619 C C . ARG A 1 89 ? -2.533 -3.557 -9.354 1.00 92.38 89 ARG A C 1
ATOM 621 O O . ARG A 1 89 ? -2.201 -4.056 -8.280 1.00 92.38 89 ARG A O 1
ATOM 628 N N . LEU A 1 90 ? -2.753 -2.258 -9.500 1.00 92.62 90 LEU A N 1
ATOM 629 C CA . LEU A 1 90 ? -2.590 -1.306 -8.408 1.00 92.62 90 LEU A CA 1
ATOM 630 C C . LEU A 1 90 ? -3.942 -0.882 -7.850 1.00 92.62 90 LEU A C 1
ATOM 632 O O . LEU A 1 90 ? -4.913 -0.724 -8.581 1.00 92.62 90 LEU A O 1
ATOM 636 N N . THR A 1 91 ? -3.983 -0.682 -6.542 1.00 92.69 91 THR A N 1
ATOM 637 C CA . THR A 1 91 ? -5.037 0.051 -5.844 1.00 92.69 91 THR A CA 1
ATOM 638 C C . THR A 1 91 ? -4.410 0.814 -4.681 1.00 92.69 91 THR A C 1
ATOM 640 O O . THR A 1 91 ? -3.209 0.693 -4.429 1.00 92.69 91 THR A O 1
ATOM 643 N N . GLY A 1 92 ? -5.189 1.621 -3.974 1.00 90.44 92 GLY A N 1
ATOM 644 C CA . GLY A 1 92 ? -4.690 2.350 -2.819 1.00 90.44 92 GLY A CA 1
ATOM 645 C C . GLY A 1 92 ? -5.792 2.885 -1.925 1.00 90.44 92 GLY A C 1
ATOM 646 O O . GLY A 1 92 ? -6.971 2.867 -2.289 1.00 90.44 92 GLY A O 1
ATOM 647 N N . LEU A 1 93 ? -5.369 3.356 -0.760 1.00 88.19 93 LEU A N 1
ATOM 648 C CA . LEU A 1 93 ? -6.192 4.052 0.217 1.00 88.19 93 LEU A CA 1
ATOM 649 C C . LEU A 1 93 ? -5.445 5.304 0.665 1.00 88.19 93 LEU A C 1
ATOM 651 O O . LEU A 1 93 ? -4.258 5.225 0.977 1.00 88.19 93 LEU A O 1
ATOM 655 N N . CYS A 1 94 ? -6.134 6.436 0.688 1.00 85.44 94 CYS A N 1
ATOM 656 C CA . CYS A 1 94 ? -5.592 7.687 1.204 1.00 85.44 94 CYS A CA 1
ATOM 657 C C . CYS A 1 94 ? -6.690 8.532 1.848 1.00 85.44 94 CYS A C 1
ATOM 659 O O . CYS A 1 94 ? -7.873 8.298 1.574 1.00 85.44 94 CYS A O 1
ATOM 661 N N . ASP A 1 95 ? -6.327 9.533 2.645 1.00 83.25 95 ASP A N 1
ATOM 662 C CA . ASP A 1 95 ? -7.301 10.500 3.133 1.00 83.25 95 ASP A CA 1
ATOM 663 C C . ASP A 1 95 ? -7.609 11.540 2.046 1.00 83.25 95 ASP A C 1
ATOM 665 O O . ASP A 1 95 ? -7.003 11.607 0.963 1.00 83.25 95 ASP A O 1
ATOM 669 N N . GLU A 1 96 ? -8.637 12.349 2.302 1.00 82.50 96 GLU A N 1
ATOM 670 C CA . GLU A 1 96 ? -9.066 13.399 1.378 1.00 82.50 96 GLU A CA 1
ATOM 671 C C . GLU A 1 96 ? -7.947 14.416 1.096 1.00 82.50 96 GLU A C 1
ATOM 673 O O . GLU A 1 96 ? -7.845 14.932 -0.023 1.00 82.50 96 GLU A O 1
ATOM 678 N N . ALA A 1 97 ? -7.075 14.664 2.077 1.00 84.88 97 ALA A N 1
ATOM 679 C CA . ALA A 1 97 ? -5.952 15.583 1.944 1.00 84.88 97 ALA A CA 1
ATOM 680 C C . ALA A 1 97 ? -4.896 15.082 0.941 1.00 84.88 97 ALA A C 1
ATOM 682 O O . ALA A 1 97 ? -4.323 15.893 0.205 1.00 84.88 97 ALA A O 1
ATOM 683 N N . GLU A 1 98 ? -4.675 13.767 0.835 1.00 89.31 98 GLU A N 1
ATOM 684 C CA . GLU A 1 98 ? -3.671 13.199 -0.068 1.00 89.31 98 GLU A CA 1
ATOM 685 C C . GLU A 1 98 ? -4.214 12.821 -1.452 1.00 89.31 98 GLU A C 1
ATOM 687 O O . GLU A 1 98 ? -3.428 12.512 -2.358 1.00 89.31 98 GLU A O 1
ATOM 692 N N . HIS A 1 99 ? -5.533 12.894 -1.664 1.00 88.88 99 HIS A N 1
ATOM 693 C CA . HIS A 1 99 ? -6.174 12.577 -2.945 1.00 88.88 99 HIS A CA 1
ATOM 694 C C . HIS A 1 99 ? -5.462 13.181 -4.178 1.00 88.88 99 HIS A C 1
ATOM 696 O O . HIS A 1 99 ? -5.264 12.450 -5.156 1.00 88.88 99 HIS A O 1
ATOM 702 N N . PRO A 1 100 ? -5.020 14.461 -4.190 1.00 90.50 100 PRO A N 1
ATOM 703 C CA . PRO A 1 100 ? -4.318 15.027 -5.342 1.00 90.50 100 PRO A CA 1
ATOM 704 C C . PRO A 1 100 ? -3.032 14.276 -5.719 1.00 90.50 100 PRO A C 1
ATOM 706 O O . PRO A 1 100 ? -2.720 14.163 -6.908 1.00 90.50 100 PRO A O 1
ATOM 709 N N . TYR A 1 101 ? -2.297 13.741 -4.738 1.00 92.69 101 TYR A N 1
ATOM 710 C CA . TYR A 1 101 ? -1.071 12.981 -4.984 1.00 92.69 101 TYR A CA 1
ATOM 711 C C . TYR A 1 101 ? -1.385 11.625 -5.615 1.00 92.69 101 TYR A C 1
ATOM 713 O O . TYR A 1 101 ? -0.789 11.278 -6.636 1.00 92.69 101 TYR A O 1
ATOM 721 N N . TYR A 1 102 ? -2.362 10.896 -5.067 1.00 91.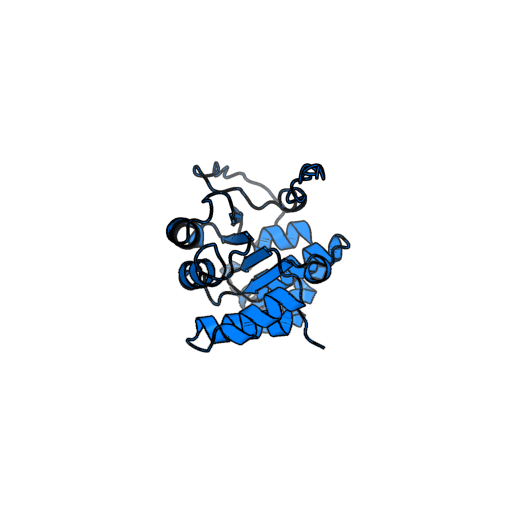62 102 TYR A N 1
ATOM 722 C CA . TYR A 1 102 ? -2.790 9.599 -5.600 1.00 91.62 102 TYR A CA 1
ATOM 723 C C . TYR A 1 102 ? -3.376 9.733 -7.009 1.00 91.62 102 TYR A C 1
ATOM 725 O O . TYR A 1 102 ? -2.943 9.033 -7.925 1.00 91.62 102 TYR A O 1
ATOM 733 N N . ALA A 1 103 ? -4.271 10.701 -7.229 1.00 90.94 103 ALA A N 1
ATOM 734 C CA . ALA A 1 103 ? -4.876 10.952 -8.537 1.00 90.94 103 ALA A CA 1
ATOM 735 C C . ALA A 1 103 ? -3.831 11.259 -9.621 1.00 90.94 103 ALA A C 1
ATOM 737 O O . ALA A 1 103 ? -3.978 10.844 -10.776 1.00 90.94 103 ALA A O 1
ATOM 738 N N . ARG A 1 104 ? -2.774 11.994 -9.253 1.00 91.38 104 ARG A N 1
ATOM 739 C CA . ARG A 1 104 ? -1.644 12.276 -10.137 1.00 91.38 104 ARG A CA 1
ATOM 740 C C . ARG A 1 104 ? -0.799 11.026 -10.380 1.00 91.38 104 ARG A C 1
ATOM 742 O O . ARG A 1 104 ? -0.557 10.690 -11.533 1.00 91.38 104 ARG A O 1
ATOM 749 N N . GLY A 1 105 ? -0.374 10.337 -9.322 1.00 92.12 105 GLY A N 1
ATOM 750 C CA . GLY A 1 105 ? 0.526 9.187 -9.422 1.00 92.12 105 GLY A CA 1
ATOM 751 C C . GLY A 1 105 ? -0.069 8.001 -10.182 1.00 92.12 105 GLY A C 1
ATOM 752 O O . GLY A 1 105 ? 0.633 7.380 -10.979 1.00 92.12 105 GLY A O 1
ATOM 753 N N . PHE A 1 106 ? -1.356 7.706 -9.984 1.00 91.06 106 PHE A N 1
ATOM 754 C CA . PHE A 1 106 ? -2.057 6.669 -10.749 1.00 91.06 106 PHE A CA 1
ATOM 755 C C . PHE A 1 106 ? -2.241 7.088 -12.212 1.00 91.06 106 PHE A C 1
ATOM 757 O O . PHE A 1 106 ? -1.931 6.312 -13.114 1.00 91.06 106 PHE A O 1
ATOM 764 N N . GLY A 1 107 ? -2.646 8.341 -12.455 1.00 88.31 107 GLY A N 1
ATOM 765 C CA . GLY A 1 107 ? -2.840 8.863 -13.809 1.00 88.31 107 GLY A CA 1
ATOM 766 C C . GLY A 1 107 ? -1.561 8.884 -14.654 1.00 88.31 107 GLY A C 1
ATOM 767 O O . GLY A 1 107 ? -1.592 8.477 -15.811 1.00 88.31 107 GLY A O 1
ATOM 768 N N . GLU A 1 108 ? -0.430 9.315 -14.087 1.00 87.75 108 GLU A N 1
ATOM 769 C CA . GLU A 1 108 ? 0.868 9.332 -14.786 1.00 87.75 108 GLU A CA 1
ATOM 770 C C . GLU A 1 108 ? 1.394 7.922 -15.101 1.00 87.75 108 GLU A C 1
ATOM 772 O O . GLU A 1 108 ? 2.103 7.741 -16.088 1.00 87.75 108 GLU A O 1
ATOM 777 N N . ALA A 1 109 ? 1.050 6.923 -14.285 1.00 84.06 109 ALA A N 1
ATOM 778 C CA . ALA A 1 109 ? 1.463 5.535 -14.490 1.00 84.06 109 ALA A CA 1
ATOM 779 C C . ALA A 1 109 ? 0.558 4.761 -15.466 1.00 84.06 109 ALA A C 1
ATOM 781 O O . ALA A 1 109 ? 0.791 3.577 -15.702 1.00 84.06 109 ALA A O 1
ATOM 782 N N . GLY A 1 110 ? -0.490 5.395 -16.005 1.00 79.38 110 GLY A N 1
ATOM 783 C CA . GLY A 1 110 ? -1.488 4.718 -16.836 1.00 79.38 110 GLY A CA 1
ATOM 784 C C . GLY A 1 110 ? -2.367 3.729 -16.062 1.00 79.38 110 GLY A C 1
ATOM 785 O O . GLY A 1 110 ? -3.082 2.946 -16.683 1.00 79.38 110 GLY A O 1
ATOM 786 N N . ALA A 1 111 ? -2.334 3.764 -14.725 1.00 69.94 111 ALA A N 1
ATOM 787 C CA . ALA A 1 111 ? -3.303 3.064 -13.890 1.00 69.94 111 ALA A CA 1
ATOM 788 C C . ALA A 1 111 ? -4.632 3.838 -13.920 1.00 69.94 111 ALA A C 1
ATOM 790 O O . ALA A 1 111 ? -4.639 5.073 -14.018 1.00 69.94 111 ALA A O 1
ATOM 791 N N . ALA A 1 112 ? -5.772 3.144 -13.876 1.00 63.84 112 ALA A N 1
ATOM 792 C CA . ALA A 1 112 ? -7.046 3.835 -13.997 1.00 63.84 112 ALA A CA 1
ATOM 793 C C . ALA A 1 112 ? -7.273 4.718 -12.761 1.00 63.84 112 ALA A C 1
ATOM 795 O O . ALA A 1 112 ? -7.003 4.338 -11.623 1.00 63.84 112 ALA A O 1
ATOM 796 N N . ARG A 1 113 ? -7.790 5.932 -12.976 1.00 55.53 113 ARG A N 1
ATOM 797 C CA . ARG A 1 113 ? -8.062 6.891 -11.889 1.00 55.53 113 ARG A CA 1
ATOM 798 C C . ARG A 1 113 ? -9.062 6.374 -10.849 1.00 55.53 113 ARG A C 1
ATOM 800 O O . ARG A 1 113 ? -9.045 6.863 -9.728 1.00 55.53 113 ARG A O 1
ATOM 807 N N . ASP A 1 114 ? -9.874 5.382 -11.209 1.00 59.56 114 ASP A N 1
ATOM 808 C CA . ASP A 1 114 ? -10.903 4.786 -10.350 1.00 59.56 114 ASP A CA 1
ATOM 809 C C . ASP A 1 114 ? -10.391 3.593 -9.517 1.00 59.56 114 ASP A C 1
ATOM 811 O O . ASP A 1 114 ? -11.195 2.888 -8.895 1.00 59.56 114 ASP A O 1
ATOM 815 N N . ASP A 1 115 ? -9.076 3.347 -9.527 1.00 78.88 115 ASP A N 1
ATOM 816 C CA . ASP A 1 115 ? -8.457 2.189 -8.882 1.00 78.88 115 ASP A CA 1
ATOM 817 C C . ASP A 1 115 ? -8.091 2.423 -7.412 1.00 78.88 115 ASP A C 1
ATOM 819 O O . ASP A 1 115 ? -7.658 1.480 -6.761 1.00 78.88 115 ASP A O 1
ATOM 823 N N . PHE A 1 116 ? -8.276 3.617 -6.840 1.00 83.25 116 PHE A N 1
ATOM 824 C CA . PHE A 1 116 ? -8.001 3.874 -5.419 1.00 83.25 116 PHE A CA 1
ATOM 825 C C . PHE A 1 116 ? -9.200 4.477 -4.679 1.00 83.25 116 PHE A C 1
ATOM 827 O O . PHE A 1 116 ? -10.138 5.014 -5.277 1.00 83.25 116 PHE A O 1
ATOM 834 N N . PHE A 1 117 ? -9.176 4.346 -3.355 1.00 82.62 117 PHE A N 1
ATOM 835 C CA . PHE A 1 117 ? -10.238 4.789 -2.466 1.00 82.62 117 PHE A CA 1
ATOM 836 C C . PHE A 1 117 ? -9.768 5.944 -1.587 1.00 82.62 117 PHE A C 1
ATOM 838 O O . PHE A 1 117 ? -8.623 5.972 -1.142 1.00 82.62 117 PHE A O 1
ATOM 845 N N . VAL A 1 118 ? -10.683 6.872 -1.323 1.00 80.44 118 VAL A N 1
ATOM 846 C CA . VAL A 1 118 ? -10.447 8.031 -0.462 1.00 80.44 118 VAL A CA 1
ATOM 847 C C . VAL A 1 118 ? -11.309 7.909 0.789 1.00 80.44 118 VAL A C 1
ATOM 849 O O . VAL A 1 118 ? -12.526 7.709 0.690 1.00 80.44 118 VAL A O 1
ATOM 852 N N . C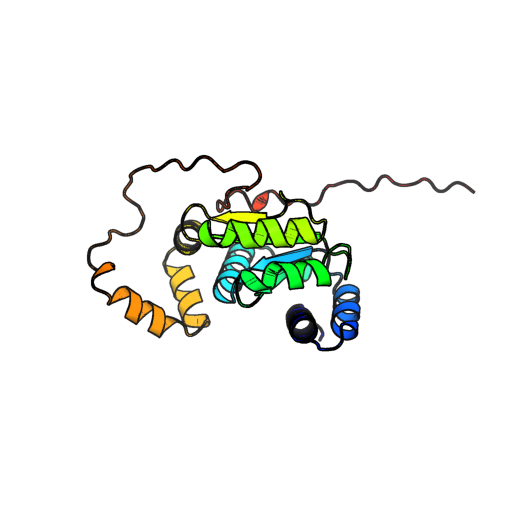YS A 1 119 ? -10.692 8.014 1.958 1.00 72.12 119 CYS A N 1
ATOM 853 C CA . CYS A 1 119 ? -11.383 8.123 3.236 1.00 72.12 119 CYS A CA 1
ATOM 854 C C . CYS A 1 119 ? -11.935 9.550 3.383 1.00 72.12 119 CYS A C 1
ATOM 856 O O . CYS A 1 119 ? -11.193 10.526 3.304 1.00 72.12 119 CYS A O 1
ATOM 858 N N . ALA A 1 120 ? -13.264 9.672 3.494 1.00 59.06 120 ALA A N 1
ATOM 859 C CA . ALA A 1 120 ? -13.951 10.966 3.606 1.00 59.06 120 ALA A CA 1
ATOM 860 C C . ALA A 1 120 ? -14.062 11.463 5.062 1.00 59.06 120 ALA A C 1
ATOM 862 O O . ALA A 1 120 ? -14.134 12.664 5.298 1.00 59.06 120 ALA A O 1
ATOM 863 N N . ALA A 1 121 ? -14.096 10.538 6.024 1.00 59.75 121 ALA A N 1
ATOM 864 C CA . ALA A 1 121 ? -13.646 10.780 7.395 1.00 59.75 121 ALA A CA 1
ATOM 865 C C . ALA A 1 121 ? -12.172 10.354 7.466 1.00 59.75 121 ALA A C 1
ATOM 867 O O . ALA A 1 121 ? -11.749 9.599 6.589 1.00 59.75 121 ALA A O 1
ATOM 868 N N . ASP A 1 122 ? -11.398 10.816 8.449 1.00 63.28 122 ASP A N 1
ATOM 869 C CA . ASP A 1 122 ? -10.038 10.293 8.625 1.00 63.28 122 ASP A CA 1
ATOM 870 C C . ASP A 1 122 ? -10.057 8.751 8.694 1.00 63.28 122 ASP A C 1
ATOM 872 O O . ASP A 1 122 ? -11.033 8.123 9.131 1.00 63.28 122 ASP A O 1
ATOM 876 N N . LEU A 1 123 ? -9.007 8.113 8.169 1.00 62.94 123 LEU A N 1
ATOM 877 C CA . LEU A 1 123 ? -8.899 6.654 8.153 1.00 62.94 123 LEU A CA 1
ATOM 878 C C . LEU A 1 123 ? -9.086 6.051 9.559 1.00 62.94 123 LEU A C 1
ATOM 880 O O . LEU A 1 123 ? -9.628 4.958 9.708 1.00 62.94 123 LEU A O 1
ATOM 884 N N . GLU A 1 124 ? -8.696 6.788 10.593 1.00 64.06 124 GLU A N 1
ATOM 885 C CA . GLU A 1 124 ? -8.787 6.422 12.004 1.00 64.06 124 GLU A CA 1
ATOM 886 C C . GLU A 1 124 ? -10.239 6.200 12.467 1.00 64.06 124 GLU A C 1
ATOM 888 O O . GLU A 1 124 ? -10.536 5.156 13.062 1.00 64.06 124 GLU A O 1
ATOM 893 N N . ASP A 1 125 ? -11.164 7.107 12.140 1.00 64.44 125 ASP A N 1
ATOM 894 C CA . ASP A 1 125 ? -12.591 6.959 12.449 1.00 64.44 125 ASP A CA 1
ATOM 895 C C . ASP A 1 125 ? -13.208 5.755 11.718 1.00 64.44 125 ASP A C 1
ATOM 897 O O . ASP A 1 125 ? -13.993 4.988 12.293 1.00 64.44 125 ASP A O 1
ATOM 901 N N . GLU A 1 126 ? -12.830 5.531 10.457 1.00 67.69 126 GLU A N 1
ATOM 902 C CA . GLU A 1 126 ? -13.291 4.375 9.682 1.00 67.69 126 GLU A CA 1
ATOM 903 C C . GLU A 1 126 ? -12.775 3.048 10.262 1.00 67.69 126 GLU A C 1
ATOM 905 O O . GLU A 1 126 ? -13.511 2.054 10.312 1.00 67.69 126 GLU A O 1
ATOM 910 N N . LEU A 1 127 ? -11.548 3.034 10.784 1.00 66.06 127 LEU A N 1
ATOM 911 C CA . LEU A 1 127 ? -10.964 1.876 11.457 1.00 66.06 127 LEU A CA 1
ATOM 912 C C . LEU A 1 127 ? -11.620 1.588 12.803 1.00 66.06 127 LEU A C 1
ATOM 914 O O . LEU A 1 127 ? -11.930 0.429 13.087 1.00 66.06 127 LEU A O 1
ATOM 918 N N . ILE A 1 128 ? -11.899 2.612 13.612 1.00 67.19 128 ILE A N 1
ATOM 919 C CA . ILE A 1 128 ? -12.639 2.451 14.871 1.00 67.19 128 ILE A CA 1
ATOM 920 C C . ILE A 1 128 ? -14.037 1.900 14.594 1.00 67.19 128 ILE A C 1
ATOM 922 O O . ILE A 1 128 ? -14.493 0.992 15.292 1.00 67.19 128 ILE A O 1
ATOM 926 N N . ARG A 1 129 ? -14.708 2.390 13.549 1.00 67.50 129 ARG A N 1
ATOM 927 C CA . ARG A 1 129 ? -16.031 1.905 13.149 1.00 67.50 129 ARG A CA 1
ATOM 928 C C . ARG A 1 129 ? -16.009 0.463 12.642 1.00 67.50 129 ARG A C 1
ATOM 930 O O . ARG A 1 129 ? -16.956 -0.280 12.892 1.00 67.50 129 ARG A O 1
ATOM 937 N N . ALA A 1 130 ? -14.963 0.072 11.917 1.00 67.69 130 ALA A N 1
ATOM 938 C CA . ALA A 1 130 ? -14.849 -1.256 11.320 1.00 67.69 130 ALA A CA 1
ATOM 939 C C . ALA A 1 130 ? -14.364 -2.332 12.305 1.00 67.69 130 ALA A C 1
ATOM 941 O O . ALA A 1 130 ? -14.854 -3.459 12.260 1.00 67.69 130 ALA A O 1
ATOM 942 N N . LEU A 1 131 ? -13.397 -1.995 13.162 1.00 67.44 131 LEU A N 1
ATOM 943 C CA . LEU A 1 131 ? -12.683 -2.937 14.034 1.00 67.44 131 LEU A CA 1
ATOM 944 C C . LEU A 1 131 ? -13.081 -2.814 15.510 1.00 67.44 131 LEU A C 1
ATOM 946 O O . LEU A 1 131 ? -12.862 -3.739 16.292 1.00 67.44 131 LEU A O 1
ATOM 950 N N . GLY A 1 132 ? -13.655 -1.678 15.903 1.00 66.56 132 GLY A N 1
ATOM 951 C CA . GLY A 1 132 ? -13.911 -1.333 17.294 1.00 66.56 132 GLY A CA 1
ATOM 952 C C . GLY A 1 132 ? -12.669 -0.808 18.022 1.00 66.56 132 GLY A C 1
ATOM 953 O O . GLY A 1 132 ? -11.525 -1.163 17.732 1.00 66.56 132 GLY A O 1
ATOM 954 N N . VAL A 1 133 ? -12.912 0.020 19.042 1.00 72.06 133 VAL A N 1
ATOM 955 C CA . VAL A 1 133 ? -11.871 0.648 19.879 1.00 72.06 133 VAL A CA 1
ATOM 956 C C . VAL A 1 133 ? -10.869 -0.354 20.483 1.00 72.06 133 VAL A C 1
ATOM 958 O O . VAL A 1 133 ? -9.674 -0.055 20.454 1.00 72.06 133 VAL A O 1
ATOM 961 N N . PRO A 1 134 ? -11.272 -1.534 21.009 1.00 71.38 134 PRO A N 1
ATOM 962 C CA . PRO A 1 134 ? -10.316 -2.468 21.608 1.00 71.38 134 PRO A CA 1
ATOM 963 C C . PRO A 1 134 ? -9.254 -2.947 20.614 1.00 71.38 134 PRO A C 1
ATOM 965 O O . PRO A 1 134 ? -8.065 -2.920 20.932 1.00 71.38 134 PRO A O 1
ATOM 968 N N . ARG A 1 135 ? -9.670 -3.303 19.392 1.00 69.25 135 ARG A N 1
ATOM 969 C CA . ARG A 1 135 ? -8.765 -3.800 18.352 1.00 69.25 135 ARG A CA 1
ATOM 970 C C . ARG A 1 135 ? -7.857 -2.694 17.822 1.00 69.25 135 ARG A C 1
ATOM 972 O O . ARG A 1 135 ? -6.662 -2.918 17.666 1.00 69.25 135 ARG A O 1
ATOM 979 N N . VAL A 1 136 ? -8.378 -1.481 17.636 1.00 69.62 136 VAL A N 1
ATOM 980 C CA . VAL A 1 136 ? -7.551 -0.316 17.271 1.00 69.62 136 VAL A CA 1
ATOM 981 C C . VAL A 1 136 ? -6.495 -0.026 18.345 1.00 69.62 136 VAL A C 1
ATOM 983 O O . VAL A 1 136 ? -5.327 0.193 18.030 1.00 69.62 136 VAL A O 1
ATOM 986 N N . ALA A 1 137 ? -6.856 -0.109 19.627 1.00 71.44 137 ALA A N 1
ATOM 987 C CA . ALA A 1 137 ? -5.905 0.088 20.718 1.00 71.44 137 ALA A CA 1
ATOM 988 C C . ALA A 1 137 ? -4.812 -0.998 20.769 1.00 71.44 137 ALA A C 1
ATOM 990 O O . ALA A 1 137 ? -3.688 -0.714 21.181 1.00 71.44 137 ALA A O 1
ATOM 991 N N . GLU A 1 138 ? -5.110 -2.240 20.385 1.00 75.31 138 GLU A N 1
ATOM 992 C CA . GLU A 1 138 ? -4.100 -3.295 20.219 1.00 75.31 138 GLU A CA 1
ATOM 993 C C . GLU A 1 138 ? -3.131 -2.983 19.076 1.00 75.31 138 GLU A C 1
ATOM 995 O O . GLU A 1 138 ? -1.922 -3.101 19.269 1.00 75.31 138 GLU A O 1
ATOM 1000 N N . LEU A 1 139 ? -3.637 -2.519 17.928 1.00 71.88 139 LEU A N 1
ATOM 1001 C CA . LEU A 1 139 ? -2.807 -2.157 16.774 1.00 71.88 139 LEU A CA 1
ATOM 1002 C C . LEU A 1 139 ? -1.845 -1.012 17.102 1.00 71.88 139 LEU A C 1
ATOM 1004 O O . LEU A 1 139 ? -0.650 -1.118 16.838 1.00 71.88 139 LEU A O 1
ATOM 1008 N N . ILE A 1 140 ? -2.330 0.035 17.774 1.00 69.50 140 ILE A N 1
ATOM 1009 C CA . ILE A 1 140 ? -1.490 1.163 18.204 1.00 69.50 140 ILE A CA 1
ATOM 1010 C C . ILE A 1 140 ? -0.391 0.703 19.174 1.00 69.50 140 ILE A C 1
ATOM 1012 O O . ILE A 1 140 ? 0.744 1.181 19.112 1.00 69.50 140 ILE A O 1
ATOM 1016 N N . ARG A 1 141 ? -0.695 -0.249 20.069 1.00 72.75 141 ARG A N 1
ATOM 1017 C CA . ARG A 1 141 ? 0.316 -0.842 20.961 1.00 72.75 141 ARG A CA 1
ATOM 1018 C C . ARG A 1 141 ? 1.348 -1.653 20.186 1.00 72.75 141 ARG A C 1
ATOM 1020 O O . ARG A 1 141 ? 2.535 -1.507 20.462 1.00 72.75 141 ARG A O 1
ATOM 1027 N N . ALA A 1 142 ? 0.905 -2.479 19.241 1.00 67.69 142 ALA A N 1
ATOM 1028 C CA . ALA A 1 142 ? 1.775 -3.325 18.430 1.00 67.69 142 ALA A CA 1
ATOM 1029 C C . ALA A 1 142 ? 2.739 -2.505 17.557 1.00 67.69 142 ALA A C 1
ATOM 1031 O O . ALA A 1 142 ? 3.880 -2.915 17.372 1.00 67.69 142 ALA A O 1
ATOM 1032 N N . GLN A 1 143 ? 2.314 -1.326 17.093 1.00 64.06 143 GLN A N 1
ATOM 1033 C CA . GLN A 1 143 ? 3.145 -0.411 16.301 1.00 64.06 143 GLN A CA 1
ATOM 1034 C C . GLN A 1 143 ? 4.075 0.483 17.139 1.00 64.06 143 GLN A C 1
ATOM 1036 O O . GLN A 1 143 ? 4.808 1.296 16.591 1.00 64.06 143 GLN A O 1
ATOM 1041 N N . GLY A 1 144 ? 4.066 0.366 18.472 1.00 60.72 144 GLY A N 1
ATOM 1042 C CA . GLY A 1 144 ? 4.897 1.206 19.346 1.00 60.72 144 GLY A CA 1
ATOM 1043 C C . GLY A 1 144 ? 4.413 2.658 19.483 1.00 60.72 144 GLY A C 1
ATOM 1044 O O . GLY A 1 144 ? 4.996 3.432 20.243 1.00 60.72 144 GLY A O 1
ATOM 1045 N N . GLU A 1 145 ? 3.292 3.007 18.853 1.00 61.78 145 GLU A N 1
ATOM 1046 C CA . GLU A 1 145 ? 2.709 4.356 18.819 1.00 61.78 145 GLU A CA 1
ATOM 1047 C C . GLU A 1 145 ? 1.863 4.687 20.062 1.00 61.78 145 GLU A C 1
ATOM 1049 O O . GLU A 1 145 ? 1.235 5.741 20.167 1.00 61.78 145 GLU A O 1
ATOM 1054 N N . LEU A 1 146 ? 1.873 3.820 21.080 1.00 56.91 146 LEU A N 1
ATOM 1055 C CA . LEU A 1 146 ? 1.120 4.023 22.322 1.00 56.91 146 LEU A CA 1
ATOM 1056 C C . LEU A 1 146 ? 1.471 5.349 23.017 1.00 56.91 146 LEU A C 1
ATOM 1058 O O . LEU A 1 146 ? 0.596 5.997 23.590 1.00 56.91 146 LEU A O 1
ATOM 1062 N N . ARG A 1 147 ? 2.740 5.774 22.975 1.00 51.22 147 ARG A N 1
ATOM 1063 C CA . ARG A 1 147 ? 3.157 7.063 23.554 1.00 51.22 147 ARG A CA 1
ATOM 1064 C C . ARG A 1 147 ? 2.662 8.255 22.738 1.00 51.22 147 ARG A C 1
ATOM 1066 O O . ARG A 1 147 ? 2.311 9.270 23.344 1.00 51.22 147 ARG A O 1
ATOM 1073 N N . ALA A 1 148 ? 2.610 8.135 21.412 1.00 52.25 148 ALA A N 1
ATOM 1074 C CA . ALA A 1 148 ? 2.048 9.156 20.534 1.00 52.25 148 ALA A CA 1
ATOM 1075 C C . ALA A 1 148 ? 0.541 9.299 20.792 1.00 52.25 148 ALA A C 1
ATOM 1077 O O . ALA A 1 148 ? 0.081 10.404 21.075 1.00 52.25 148 ALA A O 1
ATOM 1078 N N . LEU A 1 149 ? -0.189 8.181 20.884 1.00 51.66 149 LEU A N 1
ATOM 1079 C CA . LEU A 1 149 ? -1.609 8.163 21.250 1.00 51.66 149 LEU A CA 1
ATOM 1080 C C . LEU A 1 149 ? -1.860 8.767 22.637 1.00 51.66 149 LEU A C 1
ATOM 1082 O O . LEU A 1 149 ? -2.720 9.626 22.795 1.00 51.66 149 LEU A O 1
ATOM 1086 N N . GLN A 1 150 ? -1.108 8.361 23.663 1.00 49.47 150 GLN A N 1
ATOM 1087 C CA . GLN A 1 150 ? -1.276 8.926 25.006 1.00 49.47 150 GLN A CA 1
ATOM 1088 C C . GLN A 1 150 ? -0.966 10.425 25.047 1.00 49.47 150 GLN A C 1
ATOM 1090 O O . GLN A 1 150 ? -1.532 11.150 25.861 1.00 49.47 150 GLN A O 1
ATOM 1095 N N . THR A 1 151 ? -0.031 10.897 24.226 1.00 51.72 151 THR A N 1
ATOM 1096 C CA . THR A 1 151 ? 0.276 12.327 24.104 1.00 51.72 151 THR A CA 1
ATOM 1097 C C . THR A 1 151 ? -0.859 13.059 23.399 1.00 51.72 151 THR A C 1
ATOM 1099 O O . THR A 1 151 ? -1.321 14.068 23.919 1.00 51.72 151 THR A O 1
ATOM 1102 N N . PHE A 1 152 ? -1.365 12.513 22.293 1.00 50.03 152 PHE A N 1
ATOM 1103 C CA . PHE A 1 152 ? -2.509 13.033 21.544 1.00 50.03 152 PHE A CA 1
ATOM 1104 C C . PHE A 1 152 ? -3.781 13.121 22.401 1.00 50.03 152 PHE A C 1
ATOM 1106 O O . PHE A 1 152 ? -4.379 14.186 22.498 1.00 50.03 152 PHE A O 1
ATOM 1113 N N . LEU A 1 153 ? -4.133 12.057 23.132 1.00 49.72 153 LEU A N 1
ATOM 1114 C CA . LEU A 1 153 ? -5.282 12.030 24.051 1.00 49.72 153 LEU A CA 1
ATOM 1115 C C . LEU A 1 153 ? -5.149 13.015 25.224 1.00 49.72 153 LEU A C 1
ATOM 1117 O O . LEU A 1 153 ? -6.147 13.419 25.816 1.00 49.72 153 LEU A O 1
ATOM 1121 N N . ARG A 1 154 ? -3.918 13.398 25.584 1.00 49.28 154 ARG A N 1
ATOM 1122 C CA . ARG A 1 154 ? -3.642 14.407 26.617 1.00 49.28 154 ARG A CA 1
ATOM 1123 C C . ARG A 1 154 ? -3.643 15.835 26.071 1.00 49.28 154 ARG A C 1
ATOM 1125 O O . ARG A 1 154 ? -3.552 16.766 26.871 1.00 49.28 154 ARG A O 1
ATOM 1132 N N . GLN A 1 155 ? -3.760 16.030 24.755 1.00 44.59 155 GLN A N 1
ATOM 1133 C CA . GLN A 1 155 ? -3.857 17.366 24.179 1.00 44.59 155 GLN A CA 1
ATOM 1134 C C . GLN A 1 155 ? -5.199 18.015 24.554 1.00 44.59 155 GLN A C 1
ATOM 1136 O O . GLN A 1 155 ? -6.238 17.356 24.485 1.00 44.59 155 GLN A O 1
ATOM 1141 N N . PRO A 1 156 ? -5.216 19.319 24.891 1.00 48.84 156 PRO A N 1
ATOM 1142 C CA . PRO A 1 156 ? -6.441 20.034 25.256 1.00 48.84 156 PRO A CA 1
ATOM 1143 C C . PRO A 1 156 ? -7.540 19.951 24.188 1.00 48.84 156 PRO A C 1
ATOM 1145 O O . PRO A 1 156 ? -8.714 19.885 24.529 1.00 48.84 156 PRO A O 1
ATOM 1148 N N . ALA A 1 157 ? -7.160 19.886 22.906 1.00 45.56 157 ALA A N 1
ATOM 1149 C CA . ALA A 1 157 ? -8.081 19.762 21.774 1.00 45.56 157 ALA A CA 1
ATOM 1150 C C . ALA A 1 157 ? -8.869 18.436 21.743 1.00 45.56 157 ALA A C 1
ATOM 1152 O O . ALA A 1 157 ? -9.888 18.353 21.064 1.00 45.56 157 ALA A O 1
ATOM 1153 N N . GLN A 1 158 ? -8.410 17.410 22.471 1.00 41.16 158 GLN A N 1
ATOM 1154 C CA . GLN A 1 158 ? -9.070 16.103 22.561 1.00 41.16 158 GLN A CA 1
ATOM 1155 C C . GLN A 1 158 ? -9.867 15.926 23.866 1.00 41.16 158 GLN A C 1
ATOM 1157 O O . GLN A 1 158 ? -10.625 14.965 24.003 1.00 41.16 158 GLN A O 1
ATOM 1162 N N . GLN A 1 159 ? -9.750 16.850 24.829 1.00 40.62 159 GLN A N 1
ATOM 1163 C CA . GLN A 1 159 ? -10.512 16.789 26.078 1.00 40.62 159 GLN A CA 1
ATOM 1164 C C . GLN A 1 159 ? -11.955 17.264 25.849 1.00 40.62 159 GLN A C 1
ATOM 1166 O O . GLN A 1 159 ? -12.194 18.417 25.508 1.00 40.62 159 GLN A O 1
ATOM 1171 N N . GLY A 1 160 ? -12.927 16.368 26.050 1.00 47.09 160 GLY A N 1
ATOM 1172 C CA . GLY A 1 160 ? -14.359 16.660 25.889 1.00 47.09 160 GLY A CA 1
ATOM 1173 C C . GLY A 1 160 ? -14.955 16.257 24.538 1.00 47.09 160 GLY A C 1
ATOM 1174 O O . GLY A 1 160 ? -16.148 16.467 24.316 1.00 47.09 160 GLY A O 1
ATOM 1175 N N . ARG A 1 161 ? -14.170 15.637 23.646 1.00 43.66 161 ARG A N 1
ATOM 1176 C CA . ARG A 1 161 ? -14.708 15.029 22.426 1.00 43.66 161 ARG A CA 1
ATOM 1177 C C . ARG A 1 161 ? -15.446 13.744 22.816 1.00 43.66 161 ARG A C 1
ATOM 1179 O O . ARG A 1 161 ? -14.852 12.828 23.382 1.00 43.66 161 ARG A O 1
ATOM 1186 N N . ALA A 1 162 ? -16.758 13.706 22.584 1.00 40.62 162 ALA A N 1
ATOM 1187 C CA . ALA A 1 162 ? -17.545 12.488 22.758 1.00 40.62 162 ALA A CA 1
ATOM 1188 C C . ALA A 1 162 ? -16.963 11.366 21.872 1.00 40.62 162 ALA A C 1
ATOM 1190 O O . ALA A 1 162 ? -16.436 11.676 20.798 1.00 40.62 162 ALA A O 1
ATOM 1191 N N . PRO A 1 163 ? -17.044 10.084 22.285 1.00 44.41 163 PRO A N 1
ATOM 1192 C CA . PRO A 1 163 ? -16.653 8.977 21.416 1.00 44.41 163 PRO A CA 1
ATOM 1193 C C . PRO A 1 163 ? -17.385 9.108 20.071 1.00 44.41 163 PRO A C 1
ATOM 1195 O O . PRO A 1 163 ? -18.565 9.481 20.079 1.00 44.41 163 PRO A O 1
ATOM 1198 N N . PRO A 1 164 ? -16.720 8.853 18.929 1.00 41.59 164 PRO A N 1
ATOM 1199 C CA . PRO A 1 164 ? -17.341 9.034 17.623 1.00 41.59 164 PRO A CA 1
ATOM 1200 C C . PRO A 1 164 ? -18.622 8.191 17.559 1.00 41.59 164 PRO A C 1
ATOM 1202 O O . PRO A 1 164 ? -18.594 6.967 17.670 1.00 41.59 164 PRO A O 1
ATOM 1205 N N . GLY A 1 165 ? -19.767 8.878 17.497 1.00 41.09 165 GLY A N 1
ATOM 1206 C CA . GLY A 1 165 ? -21.083 8.261 17.692 1.00 41.09 165 GLY A CA 1
ATOM 1207 C C . GLY A 1 165 ? -22.276 9.218 17.808 1.00 41.09 165 GLY A C 1
ATOM 1208 O O . GLY A 1 165 ? -23.409 8.776 17.644 1.00 41.09 165 GLY A O 1
ATOM 1209 N N . SER A 1 166 ? -22.078 10.524 18.017 1.00 35.16 166 SER A N 1
ATOM 1210 C CA . SER A 1 166 ? -23.182 11.500 18.080 1.00 35.16 166 SER A CA 1
ATOM 1211 C C . SER A 1 166 ? -23.080 12.575 16.989 1.00 35.16 166 SER A C 1
ATOM 1213 O O . SER A 1 166 ? -22.487 13.629 17.186 1.00 35.16 166 SER A O 1
ATOM 1215 N N . SER A 1 167 ? -23.655 12.239 15.830 1.00 44.81 167 SER A N 1
ATOM 1216 C CA . SER A 1 167 ? -24.247 13.075 14.765 1.00 44.81 167 SER A CA 1
ATOM 1217 C C . SER A 1 167 ? -23.857 14.560 14.619 1.00 44.81 167 SER A C 1
ATOM 1219 O O . SER A 1 167 ? -24.213 15.387 15.452 1.00 44.81 167 SER A O 1
ATOM 1221 N N . SER A 1 168 ? -23.406 14.951 13.423 1.00 32.75 168 SER A N 1
ATOM 1222 C CA . SER A 1 168 ? -24.209 15.779 12.496 1.00 32.75 168 SER A CA 1
ATOM 1223 C C . SER A 1 168 ? -23.550 15.809 11.112 1.00 32.75 168 SER A C 1
ATOM 1225 O O . SER A 1 168 ? -22.331 15.853 10.985 1.00 32.75 168 SER A O 1
ATOM 1227 N N . GLY A 1 169 ? -24.365 15.662 10.070 1.00 40.94 169 GLY A N 1
ATOM 1228 C CA . GLY A 1 169 ? -23.899 15.435 8.709 1.00 40.94 169 GLY A CA 1
ATOM 1229 C C . GLY A 1 169 ? -23.219 16.649 8.084 1.00 40.94 169 GLY A C 1
ATOM 1230 O O . GLY A 1 169 ? -23.803 17.725 8.005 1.00 40.94 169 GLY A O 1
ATOM 1231 N N . VAL A 1 170 ? -22.039 16.418 7.517 1.00 30.89 170 VAL A N 1
ATOM 1232 C CA . VAL A 1 170 ? -21.585 17.105 6.309 1.00 30.89 170 VAL A CA 1
ATOM 1233 C C . VAL A 1 170 ? -21.499 16.033 5.235 1.00 30.89 170 VAL A C 1
ATOM 1235 O O . VAL A 1 170 ? -20.630 15.169 5.250 1.00 30.89 170 VAL A O 1
ATOM 1238 N N . SER A 1 171 ? -22.474 16.039 4.329 1.00 36.25 171 SER A N 1
ATOM 1239 C CA . SER A 1 171 ? -22.412 15.242 3.112 1.00 36.25 171 SER A CA 1
ATOM 1240 C C . SER A 1 171 ? -21.423 15.924 2.167 1.00 36.25 171 SER A C 1
ATOM 1242 O O . SER A 1 171 ? -21.787 16.853 1.447 1.00 36.25 171 SER A O 1
ATOM 1244 N N . SER A 1 172 ? -20.159 15.500 2.185 1.00 36.47 172 SER A N 1
ATOM 1245 C CA . SER A 1 172 ? -19.250 15.732 1.065 1.00 36.47 172 SER A CA 1
ATOM 1246 C C . SER A 1 172 ? -19.598 14.709 -0.017 1.00 36.47 172 SER A C 1
ATOM 1248 O O . SER A 1 172 ? -19.289 13.521 0.069 1.00 36.47 172 SER A O 1
ATOM 1250 N N . ALA A 1 173 ? -20.340 15.154 -1.033 1.00 36.25 173 ALA A N 1
ATOM 1251 C CA . ALA A 1 173 ? -20.559 14.345 -2.224 1.00 36.25 173 ALA A CA 1
ATOM 1252 C C . ALA A 1 173 ? -19.191 13.956 -2.825 1.00 36.25 173 ALA A C 1
ATOM 1254 O O . ALA A 1 173 ? -18.315 14.823 -2.920 1.00 36.25 173 ALA A O 1
ATOM 1255 N N . PRO A 1 174 ? -18.985 12.695 -3.249 1.00 35.62 174 PRO A N 1
ATOM 1256 C CA . PRO A 1 174 ? -17.716 12.280 -3.829 1.00 35.62 174 PRO A CA 1
ATOM 1257 C C . PRO A 1 174 ? -17.394 13.149 -5.049 1.00 35.62 174 PRO A C 1
ATOM 1259 O O . PRO A 1 174 ? -18.189 13.270 -5.987 1.00 35.62 174 PRO A O 1
ATOM 1262 N N . ARG A 1 175 ? -16.217 13.785 -5.033 1.00 45.44 175 ARG A N 1
ATOM 1263 C CA . ARG A 1 175 ? -15.680 14.492 -6.201 1.00 45.44 175 ARG A CA 1
ATOM 1264 C C . ARG A 1 175 ? -15.467 13.465 -7.320 1.00 45.44 175 ARG A C 1
ATOM 1266 O O . ARG A 1 175 ? -14.966 12.372 -7.067 1.00 45.44 175 ARG A O 1
ATOM 1273 N N . ARG A 1 176 ? -15.889 13.800 -8.549 1.00 40.91 176 ARG A N 1
ATOM 1274 C CA . ARG A 1 176 ? -15.876 12.897 -9.721 1.00 40.91 176 ARG A CA 1
ATOM 1275 C C . ARG A 1 176 ? -14.562 12.097 -9.806 1.00 40.91 176 ARG A C 1
ATOM 1277 O O . ARG A 1 176 ? -13.514 12.697 -10.022 1.00 40.91 176 ARG A O 1
ATOM 1284 N N . GLY A 1 177 ? -14.655 10.770 -9.682 1.00 43.69 177 GLY A N 1
ATOM 1285 C CA . GLY A 1 177 ? -13.557 9.811 -9.891 1.00 43.69 177 GLY A CA 1
ATOM 1286 C C . GLY A 1 177 ? -13.031 9.111 -8.629 1.00 43.69 177 GLY A C 1
ATOM 1287 O O . GLY A 1 177 ? -12.522 8.004 -8.729 1.00 43.69 177 GLY A O 1
ATOM 1288 N N . ALA A 1 178 ? -13.205 9.679 -7.432 1.00 45.31 178 ALA A N 1
ATOM 1289 C CA . ALA A 1 178 ? -12.773 9.025 -6.192 1.00 45.31 178 ALA A CA 1
ATOM 1290 C C . ALA A 1 178 ? -13.905 8.179 -5.585 1.00 45.31 178 ALA A C 1
ATOM 1292 O O . ALA A 1 178 ? -15.017 8.672 -5.369 1.00 45.31 178 ALA A O 1
ATOM 1293 N N . ARG A 1 179 ? -13.636 6.900 -5.289 1.00 52.84 179 ARG A N 1
ATOM 1294 C CA . ARG A 1 179 ? -14.565 6.044 -4.531 1.00 52.84 179 ARG A CA 1
ATOM 1295 C C . ARG A 1 179 ? -14.353 6.286 -3.042 1.00 52.84 179 ARG A C 1
ATOM 1297 O O . ARG A 1 179 ? -13.218 6.241 -2.578 1.00 52.84 179 ARG A O 1
ATOM 1304 N N . SER A 1 180 ? -15.427 6.475 -2.279 1.00 49.69 180 SER A N 1
ATOM 1305 C CA . SER A 1 180 ? -15.299 6.527 -0.824 1.00 49.69 180 SER A CA 1
ATOM 1306 C C . SER A 1 180 ? -14.922 5.149 -0.271 1.00 49.69 180 SER A C 1
ATOM 1308 O O . SER A 1 180 ? -15.550 4.121 -0.574 1.00 49.69 180 SER A O 1
ATOM 1310 N N . ALA A 1 181 ? -13.874 5.116 0.546 1.00 52.25 181 ALA A N 1
ATOM 1311 C CA . ALA A 1 181 ? -13.599 3.978 1.402 1.00 52.25 181 ALA A CA 1
ATOM 1312 C C . ALA A 1 181 ? -14.636 3.988 2.525 1.00 52.25 181 ALA A C 1
ATOM 1314 O O . ALA A 1 181 ? -14.595 4.817 3.421 1.00 52.25 181 ALA A O 1
ATOM 1315 N N . THR A 1 182 ? -15.593 3.072 2.466 1.00 45.47 182 THR A N 1
ATOM 1316 C CA . THR A 1 182 ? -16.340 2.673 3.659 1.00 45.47 182 THR A CA 1
ATOM 1317 C C . THR A 1 182 ? -15.928 1.246 3.962 1.00 45.47 182 THR A C 1
ATOM 1319 O O . THR A 1 182 ? -15.608 0.490 3.040 1.00 45.47 182 THR A O 1
ATOM 1322 N N . ALA A 1 183 ? -16.006 0.817 5.221 1.00 40.59 183 ALA A N 1
ATOM 1323 C CA . ALA A 1 183 ? -15.725 -0.574 5.586 1.00 40.59 183 ALA A CA 1
ATOM 1324 C C . ALA A 1 183 ? -16.483 -1.613 4.716 1.00 40.59 183 ALA A C 1
ATOM 1326 O O . ALA A 1 183 ? -16.047 -2.759 4.611 1.00 40.59 183 ALA A O 1
ATOM 1327 N N . ALA A 1 184 ? -17.594 -1.219 4.074 1.00 34.81 184 ALA A N 1
ATOM 1328 C CA . ALA A 1 184 ? -18.424 -2.032 3.184 1.00 34.81 184 ALA A CA 1
ATOM 1329 C C . ALA A 1 184 ? -18.050 -1.985 1.681 1.00 34.81 184 ALA A C 1
ATOM 1331 O O . ALA A 1 184 ? -18.569 -2.798 0.914 1.00 34.81 184 ALA A O 1
ATOM 1332 N N . SER A 1 185 ? -17.206 -1.057 1.210 1.00 40.59 185 SER A N 1
ATOM 1333 C CA . SER A 1 185 ? -16.808 -0.986 -0.213 1.00 40.59 185 SER A CA 1
ATOM 1334 C C . SER A 1 185 ? -15.637 -1.915 -0.562 1.00 40.59 185 SER A C 1
ATOM 1336 O O . SER A 1 185 ? -15.541 -2.365 -1.704 1.00 40.59 185 SER A O 1
ATOM 1338 N N . TRP A 1 186 ? -14.836 -2.307 0.433 1.00 41.41 186 TRP A N 1
ATOM 1339 C CA . TRP A 1 186 ? -13.672 -3.194 0.295 1.00 41.41 186 TRP A CA 1
ATOM 1340 C C . TRP A 1 186 ? -14.013 -4.665 0.015 1.00 41.41 186 TRP A C 1
ATOM 1342 O O . TRP A 1 186 ? -13.186 -5.403 -0.511 1.00 41.41 186 TRP A O 1
ATOM 1352 N N . SER A 1 187 ? -15.233 -5.113 0.326 1.00 36.81 187 SER A N 1
ATOM 1353 C CA . SER A 1 187 ? -15.667 -6.499 0.082 1.00 36.81 187 SER A CA 1
ATOM 1354 C C . SER A 1 187 ? -15.959 -6.805 -1.393 1.00 36.81 187 SER A C 1
ATOM 1356 O O . SER A 1 187 ? -16.118 -7.968 -1.757 1.00 36.81 187 SER A O 1
ATOM 1358 N N . ARG A 1 188 ? -16.036 -5.780 -2.254 1.00 38.53 188 ARG A N 1
ATOM 1359 C CA . ARG A 1 188 ? -16.469 -5.898 -3.658 1.00 38.53 188 ARG A CA 1
ATOM 1360 C C . ARG A 1 188 ? -15.347 -5.943 -4.692 1.00 38.53 188 ARG A C 1
ATOM 1362 O O . ARG A 1 188 ? -15.639 -6.023 -5.881 1.00 38.53 188 ARG A O 1
ATOM 1369 N N . THR A 1 189 ? -14.083 -5.978 -4.288 1.00 42.25 189 THR A N 1
ATOM 1370 C CA . THR A 1 189 ? -12.987 -6.394 -5.177 1.00 42.25 189 THR A CA 1
ATOM 1371 C C . THR A 1 189 ? -12.895 -7.920 -5.207 1.00 42.25 189 THR A C 1
ATOM 1373 O O . THR A 1 189 ? -11.891 -8.523 -4.844 1.00 42.25 189 THR A O 1
ATOM 1376 N N . SER A 1 190 ? -13.977 -8.562 -5.651 1.00 34.34 190 SER A N 1
ATOM 1377 C CA . SER A 1 190 ? -13.888 -9.923 -6.184 1.00 34.34 190 SER A CA 1
ATOM 1378 C C . SER A 1 190 ? -13.104 -9.879 -7.506 1.00 34.34 190 SER A C 1
ATOM 1380 O O . SER A 1 190 ? -13.187 -8.875 -8.224 1.00 34.34 190 SER A O 1
ATOM 1382 N N . PRO A 1 191 ? -12.320 -10.915 -7.849 1.00 33.47 191 PRO A N 1
ATOM 1383 C CA . PRO A 1 191 ? -11.694 -10.982 -9.164 1.00 33.47 191 PRO A CA 1
ATOM 1384 C C . PRO A 1 191 ? -12.791 -11.000 -10.244 1.00 33.47 191 PRO A C 1
ATOM 1386 O O . PRO A 1 191 ? -13.849 -11.594 -10.009 1.00 33.47 191 PRO A O 1
ATOM 1389 N N . PRO A 1 192 ? -12.583 -10.387 -11.425 1.00 34.88 192 PRO A N 1
ATOM 1390 C CA . PRO A 1 192 ? -13.452 -10.663 -12.557 1.00 34.88 192 PRO A CA 1
ATOM 1391 C C . PRO A 1 192 ? -13.338 -12.156 -12.867 1.00 34.88 192 PRO A C 1
ATOM 1393 O O . PRO A 1 192 ? -12.269 -12.669 -13.194 1.00 34.88 192 PRO A O 1
ATOM 1396 N N . THR A 1 193 ? -14.437 -12.880 -12.702 1.00 43.31 193 THR A N 1
ATOM 1397 C CA . THR A 1 193 ? -14.544 -14.250 -13.187 1.00 43.31 193 THR A CA 1
ATOM 1398 C C . THR A 1 193 ? -14.600 -14.178 -14.710 1.00 43.31 193 THR A C 1
ATOM 1400 O O . THR A 1 193 ? -15.537 -13.598 -15.253 1.00 43.31 193 THR A O 1
ATOM 1403 N N . GLY A 1 194 ? -13.606 -14.742 -15.398 1.00 33.81 194 GLY A N 1
ATOM 1404 C CA . GLY A 1 194 ? -13.702 -15.005 -16.836 1.00 33.81 194 GLY A CA 1
ATOM 1405 C C . GLY A 1 194 ? -12.409 -14.811 -17.622 1.00 33.81 194 GLY A C 1
ATOM 1406 O O . GLY A 1 194 ? -12.218 -13.771 -18.243 1.00 33.81 194 GLY A O 1
ATOM 1407 N N . LEU A 1 195 ? -11.581 -15.856 -17.693 1.00 32.88 195 LEU A N 1
ATOM 1408 C CA . LEU A 1 195 ? -10.913 -16.181 -18.956 1.00 32.88 195 LEU A CA 1
ATOM 1409 C C . LEU A 1 195 ? -11.866 -17.110 -19.730 1.00 32.88 195 LEU A C 1
ATOM 1411 O O . LEU A 1 195 ? -12.279 -18.123 -19.158 1.00 32.88 195 LEU A O 1
ATOM 1415 N N . PRO A 1 196 ? -12.236 -16.826 -20.991 1.00 34.03 196 PRO A N 1
ATOM 1416 C CA . PRO A 1 196 ? -12.866 -17.839 -21.824 1.00 34.03 196 PRO A CA 1
ATOM 1417 C C . PRO A 1 196 ? -11.825 -18.917 -22.185 1.00 34.03 196 PRO A C 1
ATOM 1419 O O . PRO A 1 196 ? -10.665 -18.579 -22.441 1.00 34.03 196 PRO A O 1
ATOM 1422 N N . PRO A 1 197 ? -12.197 -20.209 -22.230 1.00 34.19 197 PRO A N 1
ATOM 1423 C CA . PRO A 1 197 ? -11.308 -21.236 -22.751 1.00 34.19 197 PRO A CA 1
ATOM 1424 C C . PRO A 1 197 ? -11.134 -21.012 -24.257 1.00 34.19 197 PRO A C 1
ATOM 1426 O O . PRO A 1 197 ? -12.072 -21.186 -25.034 1.00 34.19 197 PRO A O 1
ATOM 1429 N N . HIS A 1 198 ? -9.932 -20.621 -24.682 1.00 35.91 198 HIS A N 1
ATOM 1430 C CA . HIS A 1 198 ? -9.567 -20.733 -26.087 1.00 35.91 198 HIS A CA 1
ATOM 1431 C C . HIS A 1 198 ? -9.366 -22.212 -26.414 1.00 35.91 198 HIS A C 1
ATOM 1433 O O . HIS A 1 198 ? -8.451 -22.871 -25.924 1.00 35.91 198 HIS A O 1
ATOM 1439 N N . SER A 1 199 ? -10.304 -22.708 -27.212 1.00 37.91 199 SER A N 1
ATOM 1440 C CA . SER A 1 199 ? -10.367 -24.037 -27.798 1.00 37.91 199 SER A CA 1
ATOM 1441 C C . SER A 1 199 ? -9.033 -24.472 -28.401 1.00 37.91 199 SER A C 1
ATOM 1443 O O . SER A 1 199 ? -8.453 -23.770 -29.229 1.00 37.91 199 SER A O 1
ATOM 1445 N N . ALA A 1 200 ? -8.597 -25.670 -28.024 1.00 36.16 200 ALA A N 1
ATOM 1446 C CA . ALA A 1 200 ? -7.619 -26.431 -28.778 1.00 36.16 200 ALA A CA 1
ATOM 1447 C C . ALA A 1 200 ? -8.259 -26.879 -30.101 1.00 36.16 200 ALA A C 1
ATOM 1449 O O . ALA A 1 200 ? -9.265 -27.589 -30.101 1.00 36.16 200 ALA A O 1
ATOM 1450 N N . ALA A 1 201 ? -7.671 -26.456 -31.214 1.00 36.88 201 ALA A N 1
ATOM 1451 C CA . ALA A 1 201 ? -7.861 -27.064 -32.520 1.00 36.88 201 ALA A CA 1
ATOM 1452 C C . ALA A 1 201 ? -6.524 -27.007 -33.268 1.00 36.88 201 ALA A C 1
ATOM 1454 O O . ALA A 1 201 ? -6.127 -25.945 -33.743 1.00 36.88 201 ALA A O 1
ATOM 1455 N N . CYS A 1 202 ? -5.847 -28.152 -33.305 1.00 35.44 202 CYS A N 1
ATOM 1456 C CA . CYS A 1 202 ? -5.010 -28.649 -34.394 1.00 35.44 202 CYS A CA 1
ATOM 1457 C C . CYS A 1 202 ? -5.054 -30.176 -34.308 1.00 35.44 202 CYS A C 1
ATOM 1459 O O . CYS A 1 202 ? -4.874 -30.690 -33.179 1.00 35.44 202 CYS A O 1
#

Organism: NCBI:txid67331

InterPro domains:
  IPR034139 OLD protein-like, TOPRIM domain [PF20469] (33-82)

Secondary structure (DSSP, 8-state):
---HHHHHHHHHHHHTT--SHHHHHHHHHTT--EEEEESSHHHHHHHHHHHHTTT--TTTTTEEEEE-SSGGGHHHHHHHHSTTTT-PEEEEEEETTTHHHHHHHHHHTT--GGGEEEESS-HHHHHHHHH-HHHHHHHHHHTTTHHHHHHHHTSGGGTTPPPS-S------PPPTTPEE--TTTGGG--------------

Foldseek 3Di:
DQFLVQLLVLLLCVLVVHDNVSNLVSCVVQVQAEEEEEADPLVVLLVCLLCVVVVHDCSNVNYRYYHQNGLLRLLSSLCCCPDVHNNHQYEYEEEPVSLVSNQVSCVVSVHALLRYAYAPPPVLLLSCVRPNPVVSQVSCVVVVVNVVVVVVCPDPVNPPDDDPDDDDDDPPDDDPRHHHDHSVVVVPPDPPPDDDDDDDDD

Sequence (202 aa):
MADMGAFRDAVTAWAAGGPGEPARDLAARLAVRAVVLLEGPSDVAAVDALAEGRGRDLAAEGICVLPIGGAMSVGRYTRLLGPSGLDLRLTGLCDEAEHPYYARGFGEAGAARDDFFVCAADLEDELIRALGVPRVAELIRAQGELRALQTFLRQPAQQGRAPPGSSSGVSSAPRRGARSATAASWSRTSPPTGLPPHSAAC

Radius of gyration: 18.68 Å; chains: 1; bounding box: 43×49×61 Å

pLDDT: mean 73.37, std 22.43, range [30.89, 98.12]